Protein AF-0000000078584817 (afdb_homodimer)

pLDDT: mean 76.99, std 21.12, range [27.58, 98.69]

Solvent-accessible surface area (backbone atoms only — not comparable to full-atom values): 18714 Å² total; per-residue (Å²): 133,86,81,75,75,79,79,76,76,77,73,74,74,70,74,66,71,71,69,70,41,72,62,64,52,68,72,38,69,39,78,42,76,40,82,89,77,56,31,27,32,33,42,47,64,85,80,55,62,38,27,52,67,56,45,36,52,56,22,42,75,68,70,24,23,26,29,74,60,72,43,70,68,51,45,51,53,51,39,59,58,66,47,51,88,46,73,47,53,27,39,37,18,41,33,23,77,47,32,54,51,63,38,28,75,71,67,56,80,73,80,42,85,53,58,54,37,57,95,78,25,46,66,49,52,67,72,24,41,28,26,28,22,38,26,49,25,50,72,72,36,66,98,94,41,72,59,33,44,62,17,28,46,54,18,42,38,78,46,63,30,27,35,30,28,31,28,73,60,127,133,85,80,74,76,78,79,78,77,75,73,74,74,71,74,67,70,69,70,72,40,71,60,65,53,69,71,39,70,40,78,42,74,40,82,91,76,57,30,28,34,34,42,45,64,84,80,55,60,38,28,51,66,57,45,37,53,56,20,41,78,69,70,25,23,26,30,74,58,72,43,71,69,51,45,51,54,52,39,60,58,65,47,52,87,48,73,49,53,28,38,36,17,40,34,23,78,47,34,56,52,65,38,29,76,70,67,55,80,72,81,41,84,51,59,54,38,57,96,76,23,45,68,50,53,68,70,24,40,28,25,28,24,38,27,49,26,51,74,73,38,64,97,93,42,72,58,34,45,61,17,29,47,51,18,43,38,78,47,65,30,28,36,31,28,31,26,73,62,128

Structure (mmCIF, N/CA/C/O backbone):
data_AF-0000000078584817-model_v1
#
loop_
_entity.id
_entity.type
_entity.pdbx_description
1 polymer 'C-type lectin domain-containing protein'
#
loop_
_atom_site.group_PDB
_atom_site.id
_atom_site.type_symbol
_atom_site.label_atom_id
_atom_site.label_alt_id
_atom_site.label_comp_id
_atom_site.label_asym_id
_atom_site.label_entity_id
_atom_site.label_seq_id
_atom_site.pdbx_PDB_ins_code
_atom_site.Cartn_x
_atom_site.Cartn_y
_atom_site.Cartn_z
_atom_site.occupancy
_atom_site.B_iso_or_equiv
_atom_site.auth_seq_id
_atom_site.auth_comp_id
_atom_site.auth_asym_id
_atom_site.auth_atom_id
_atom_site.pdbx_PDB_model_num
ATOM 1 N N . MET A 1 1 ? -52.031 -0.092 -51.125 1 27.58 1 MET A N 1
ATOM 2 C CA . MET A 1 1 ? -51.531 -0.74 -49.938 1 27.58 1 MET A CA 1
ATOM 3 C C . MET A 1 1 ? -50.125 -1.322 -50.156 1 27.58 1 MET A C 1
ATOM 5 O O . MET A 1 1 ? -50 -2.303 -50.906 1 27.58 1 MET A O 1
ATOM 9 N N . LYS A 1 2 ? -49.062 -0.338 -50.219 1 40.44 2 LYS A N 1
ATOM 10 C CA . LYS A 1 2 ? -47.656 -0.666 -50.469 1 40.44 2 LYS A CA 1
ATOM 11 C C . LYS A 1 2 ? -47.125 -1.715 -49.5 1 40.44 2 LYS A C 1
ATOM 13 O O . LYS A 1 2 ? -47.312 -1.572 -48.281 1 40.44 2 LYS A O 1
ATOM 18 N N . THR A 1 3 ? -47 -3.021 -49.906 1 36.94 3 THR A N 1
ATOM 19 C CA . THR A 1 3 ? -46.469 -4.141 -49.125 1 36.94 3 THR A CA 1
ATOM 20 C C . THR A 1 3 ? -45 -3.906 -48.75 1 36.94 3 THR A C 1
ATOM 22 O O . THR A 1 3 ? -44.156 -3.828 -49.594 1 36.94 3 THR A O 1
ATOM 25 N N . THR A 1 4 ? -44.719 -3.191 -47.719 1 45.91 4 THR A N 1
ATOM 26 C CA . THR A 1 4 ? -43.344 -2.99 -47.188 1 45.91 4 THR A CA 1
ATOM 27 C C . THR A 1 4 ? -42.812 -4.285 -46.594 1 45.91 4 THR A C 1
ATOM 29 O O . THR A 1 4 ? -43.469 -4.941 -45.812 1 45.91 4 THR A O 1
ATOM 32 N N . TYR A 1 5 ? -42.031 -5.043 -47.406 1 41.41 5 TYR A N 1
ATOM 33 C CA . TYR A 1 5 ? -41.344 -6.215 -46.875 1 41.41 5 TYR A CA 1
ATOM 34 C C . TYR A 1 5 ? -40.438 -5.832 -45.719 1 41.41 5 TYR A C 1
ATOM 36 O O . TYR A 1 5 ? -39.656 -4.883 -45.812 1 41.41 5 TYR A O 1
ATOM 44 N N . PRO A 1 6 ? -40.719 -6.367 -44.531 1 47.81 6 PRO A N 1
ATOM 45 C CA . PRO A 1 6 ? -39.812 -6.09 -43.406 1 47.81 6 PRO A CA 1
ATOM 46 C C . PRO A 1 6 ? -38.438 -6.73 -43.562 1 47.81 6 PRO A C 1
ATOM 48 O O . PRO A 1 6 ? -38.344 -7.891 -43.969 1 47.81 6 PRO A O 1
ATOM 51 N N . PHE A 1 7 ? -37.438 -5.988 -44 1 49.91 7 PHE A N 1
ATOM 52 C CA . PHE A 1 7 ? -36.062 -6.445 -44 1 49.91 7 PHE A CA 1
ATOM 53 C C . PHE A 1 7 ? -35.656 -6.949 -42.625 1 49.91 7 PHE A C 1
ATOM 55 O O . PHE A 1 7 ? -35.688 -6.195 -41.625 1 49.91 7 PHE A O 1
ATOM 62 N N . LEU A 1 8 ? -35.781 -8.281 -42.406 1 38 8 LEU A N 1
ATOM 63 C CA . LEU A 1 8 ? -35.25 -8.898 -41.219 1 38 8 LEU A CA 1
ATOM 64 C C . LEU A 1 8 ? -33.75 -8.734 -41.156 1 38 8 LEU A C 1
ATOM 66 O O . LEU A 1 8 ? -33.031 -9.266 -42 1 38 8 LEU A O 1
ATOM 70 N N . VAL A 1 9 ? -33.156 -7.691 -40.562 1 40.34 9 VAL A N 1
ATOM 71 C CA . VAL A 1 9 ? -31.75 -7.574 -40.25 1 40.34 9 VAL A CA 1
ATOM 72 C C . VAL A 1 9 ? -31.328 -8.703 -39.312 1 40.34 9 VAL A C 1
ATOM 74 O O . VAL A 1 9 ? -31.828 -8.797 -38.188 1 40.34 9 VAL A O 1
ATOM 77 N N . ILE A 1 10 ? -30.984 -9.82 -39.906 1 39.72 10 ILE A N 1
ATOM 78 C CA . ILE A 1 10 ? -30.344 -10.82 -39.062 1 39.72 10 ILE A CA 1
ATOM 79 C C . ILE A 1 10 ? -29.047 -10.258 -38.5 1 39.72 10 ILE A C 1
ATOM 81 O O . ILE A 1 10 ? -28.094 -9.992 -39.25 1 39.72 10 ILE A O 1
ATOM 85 N N . LEU A 1 11 ? -29.109 -9.578 -37.438 1 38.09 11 LEU A N 1
ATOM 86 C CA . LEU A 1 11 ? -27.891 -9.312 -36.656 1 38.09 11 LEU A CA 1
ATOM 87 C C . LEU A 1 11 ? -27.219 -10.609 -36.219 1 38.09 11 LEU A C 1
ATOM 89 O O . LEU A 1 11 ? -27.781 -11.367 -35.438 1 38.09 11 LEU A O 1
ATOM 93 N N . SER A 1 12 ? -26.453 -11.203 -37.125 1 37.56 12 SER A N 1
ATOM 94 C CA . SER A 1 12 ? -25.562 -12.234 -36.594 1 37.56 12 SER A CA 1
ATOM 95 C C . SER A 1 12 ? -24.766 -11.727 -35.406 1 37.56 12 SER A C 1
ATOM 97 O O . SER A 1 12 ? -24.047 -10.727 -35.5 1 37.56 12 SER A O 1
ATOM 99 N N . PHE A 1 13 ? -25.266 -11.977 -34.281 1 37.72 13 PHE A N 1
ATOM 100 C CA . PHE A 1 13 ? -24.359 -11.922 -33.125 1 37.72 13 PHE A CA 1
ATOM 101 C C . PHE A 1 13 ? -23.156 -12.828 -33.312 1 37.72 13 PHE A C 1
ATOM 103 O O . PHE A 1 13 ? -23.281 -14.055 -33.281 1 37.72 13 PHE A O 1
ATOM 110 N N . SER A 1 14 ? -22.219 -12.477 -34.188 1 36.97 14 SER A N 1
ATOM 111 C CA . SER A 1 14 ? -20.938 -13.156 -33.969 1 36.97 14 SER A CA 1
ATOM 112 C C . SER A 1 14 ? -20.625 -13.25 -32.469 1 36.97 14 SER A C 1
ATOM 114 O O . SER A 1 14 ? -20.625 -12.242 -31.781 1 36.97 14 SER A O 1
ATOM 116 N N . ASN A 1 15 ? -20.922 -14.352 -31.875 1 38.09 15 ASN A N 1
ATOM 117 C CA . ASN A 1 15 ? -20.234 -14.672 -30.641 1 38.09 15 ASN A CA 1
ATOM 118 C C . ASN A 1 15 ? -18.75 -14.336 -30.703 1 38.09 15 ASN A C 1
ATOM 120 O O . ASN A 1 15 ? -17.984 -15.055 -31.344 1 38.09 15 ASN A O 1
ATOM 124 N N . ALA A 1 16 ? -18.406 -13.148 -30.891 1 36.75 16 ALA A N 1
ATOM 125 C CA . ALA A 1 16 ? -17.016 -12.859 -30.547 1 36.75 16 ALA A CA 1
ATOM 126 C C . ALA A 1 16 ? -16.562 -13.695 -29.359 1 36.75 16 ALA A C 1
ATOM 128 O O . ALA A 1 16 ? -17.156 -13.633 -28.281 1 36.75 16 ALA A O 1
ATOM 129 N N . VAL A 1 17 ? -16.125 -14.906 -29.609 1 37.66 17 VAL A N 1
ATOM 130 C CA . VAL A 1 17 ? -15.281 -15.539 -28.594 1 37.66 17 VAL A CA 1
ATOM 131 C C . VAL A 1 17 ? -14.547 -14.469 -27.781 1 37.66 17 VAL A C 1
ATOM 133 O O . VAL A 1 17 ? -13.852 -13.625 -28.359 1 37.66 17 VAL A O 1
ATOM 136 N N . ASP A 1 18 ? -15.086 -13.938 -26.812 1 39.56 18 ASP A N 1
ATOM 137 C CA . ASP A 1 18 ? -14.391 -13.086 -25.844 1 39.56 18 ASP A CA 1
ATOM 138 C C . ASP A 1 18 ? -12.938 -13.516 -25.688 1 39.56 18 ASP A C 1
ATOM 140 O O . ASP A 1 18 ? -12.648 -14.492 -24.984 1 39.56 18 ASP A O 1
ATOM 144 N N . ASN A 1 19 ? -12.133 -13.68 -26.688 1 44.38 19 ASN A N 1
ATOM 145 C CA . ASN A 1 19 ? -10.695 -13.883 -26.812 1 44.38 19 ASN A CA 1
ATOM 146 C C . ASN A 1 19 ? -9.938 -13.336 -25.609 1 44.38 19 ASN A C 1
ATOM 148 O O . ASN A 1 19 ? -8.711 -13.344 -25.594 1 44.38 19 ASN A O 1
ATOM 152 N N . ASN A 1 20 ? -10.43 -12.578 -24.844 1 50.19 20 ASN A N 1
ATOM 153 C CA . ASN A 1 20 ? -9.945 -11.82 -23.703 1 50.19 20 ASN A CA 1
ATOM 154 C C . ASN A 1 20 ? -9.859 -12.695 -22.453 1 50.19 20 ASN A C 1
ATOM 156 O O . ASN A 1 20 ? -9.797 -12.18 -21.328 1 50.19 20 ASN A O 1
ATOM 160 N N . ASN A 1 21 ? -10.188 -14 -22.578 1 58.03 21 ASN A N 1
ATOM 161 C CA . ASN A 1 21 ? -10.227 -14.891 -21.422 1 58.03 21 ASN A CA 1
ATOM 162 C C . ASN A 1 21 ? -8.867 -15.547 -21.156 1 58.03 21 ASN A C 1
ATOM 164 O O . ASN A 1 21 ? -8.039 -15.633 -22.078 1 58.03 21 ASN A O 1
ATOM 168 N N . CYS A 1 22 ? -8.367 -15.516 -19.922 1 63.53 22 CYS A N 1
ATOM 169 C CA . CYS A 1 22 ? -7.098 -16.141 -19.547 1 63.53 22 CYS A CA 1
ATOM 170 C C . CYS A 1 22 ? -6.918 -17.469 -20.25 1 63.53 22 CYS A C 1
ATOM 172 O O . CYS A 1 22 ? -5.82 -18.031 -20.266 1 63.53 22 CYS A O 1
ATOM 174 N N . TYR A 1 23 ? -8.016 -17.938 -21.094 1 59.97 23 TYR A N 1
ATOM 175 C CA . TYR A 1 23 ? -7.992 -19.266 -21.703 1 59.97 23 TYR A CA 1
ATOM 176 C C . TYR A 1 23 ? -7.426 -19.219 -23.109 1 59.97 23 TYR A C 1
ATOM 178 O O . TYR A 1 23 ? -7.117 -20.25 -23.703 1 59.97 23 TYR A O 1
ATOM 186 N N . GLY A 1 24 ? -7.406 -18.078 -23.641 1 57.59 24 GLY A N 1
ATOM 187 C CA . GLY A 1 24 ? -7.082 -18.172 -25.047 1 57.59 24 GLY A CA 1
ATOM 188 C C . GLY A 1 24 ? -5.754 -18.859 -25.312 1 57.59 24 GLY A C 1
ATOM 189 O O . GLY A 1 24 ? -5.598 -19.562 -26.312 1 57.59 24 GLY A O 1
ATOM 190 N N . ASP A 1 25 ? -4.844 -18.578 -24.438 1 55.34 25 ASP A N 1
ATOM 191 C CA . ASP A 1 25 ? -3.594 -19.266 -24.734 1 55.34 25 ASP A CA 1
ATOM 192 C C . ASP A 1 25 ? -3.504 -20.594 -23.984 1 55.34 25 ASP A C 1
ATOM 194 O O . ASP A 1 25 ? -3.408 -20.594 -22.75 1 55.34 25 ASP A O 1
ATOM 198 N N . THR A 1 26 ? -3.912 -21.734 -24.688 1 55.84 26 THR A N 1
ATOM 199 C CA . THR A 1 26 ? -3.842 -23.125 -24.219 1 55.84 26 THR A CA 1
ATOM 200 C C . THR A 1 26 ? -2.566 -23.359 -23.422 1 55.84 26 THR A C 1
ATOM 202 O O . THR A 1 26 ? -2.539 -24.203 -22.516 1 55.84 26 THR A O 1
ATOM 205 N N . LYS A 1 27 ? -1.517 -22.703 -23.734 1 55.34 27 LYS A N 1
ATOM 206 C CA . LYS A 1 27 ? -0.227 -22.922 -23.094 1 55.34 27 LYS A CA 1
ATOM 207 C C . LYS A 1 27 ? -0.275 -22.531 -21.609 1 55.34 27 LYS A C 1
ATOM 209 O O . LYS A 1 27 ? 0.402 -23.141 -20.781 1 55.34 27 LYS A O 1
ATOM 214 N N . LYS A 1 28 ? -1.199 -21.672 -21.297 1 60.34 28 LYS A N 1
ATOM 215 C CA . LYS A 1 28 ? -1.188 -21.156 -19.938 1 60.34 28 LYS A CA 1
ATOM 216 C C . LYS A 1 28 ? -1.881 -22.125 -18.969 1 60.34 28 LYS A C 1
ATOM 218 O O . LYS A 1 28 ? -1.893 -21.891 -17.766 1 60.34 28 LYS A O 1
ATOM 223 N N . ARG A 1 29 ? -2.146 -23.359 -19.531 1 71.75 29 ARG A N 1
ATOM 224 C CA . ARG A 1 29 ? -2.881 -24.312 -18.703 1 71.75 29 ARG A CA 1
ATOM 225 C C . ARG A 1 29 ? -2.002 -25.5 -18.328 1 71.75 29 ARG A C 1
ATOM 227 O O . ARG A 1 29 ? -2.461 -26.438 -17.672 1 71.75 29 ARG A O 1
ATOM 234 N N . LYS A 1 30 ? -0.792 -25.406 -18.719 1 87 30 LYS A N 1
ATOM 235 C CA . LYS A 1 30 ? 0.1 -26.5 -18.359 1 87 30 LYS A CA 1
ATOM 236 C C . LYS A 1 30 ? 1.201 -26.031 -17.406 1 87 30 LYS A C 1
ATOM 238 O O . LYS A 1 30 ? 1.358 -24.828 -17.188 1 87 30 LYS A O 1
ATOM 243 N N . TRP A 1 31 ? 1.805 -27.016 -16.734 1 94.44 31 TRP A N 1
ATOM 244 C CA . TRP A 1 31 ? 3.002 -26.703 -15.969 1 94.44 31 TRP A CA 1
ATOM 245 C C . TRP A 1 31 ? 4.148 -26.297 -16.891 1 94.44 31 TRP A C 1
ATOM 247 O O . TRP A 1 31 ? 4.445 -26.984 -17.859 1 94.44 31 TRP A O 1
ATOM 257 N N . MET A 1 32 ? 4.715 -25.109 -16.672 1 94.31 32 MET A N 1
ATOM 258 C CA . MET A 1 32 ? 5.82 -24.578 -17.453 1 94.31 32 MET A CA 1
ATOM 259 C C . MET A 1 32 ? 7.098 -24.5 -16.625 1 94.31 32 MET A C 1
ATOM 261 O O . MET A 1 32 ? 7.07 -24.031 -15.484 1 94.31 32 MET A O 1
ATOM 265 N N . THR A 1 33 ? 8.188 -24.969 -17.219 1 95.5 33 THR A N 1
ATOM 266 C CA . THR A 1 33 ? 9.469 -24.922 -16.531 1 95.5 33 THR A CA 1
ATOM 267 C C . THR A 1 33 ? 10.164 -23.578 -16.781 1 95.5 33 THR A C 1
ATOM 269 O O . THR A 1 33 ? 10.164 -23.078 -17.906 1 95.5 33 THR A O 1
ATOM 272 N N . PHE A 1 34 ? 10.664 -23.047 -15.75 1 96.94 34 PHE A N 1
ATOM 273 C CA . PHE A 1 34 ? 11.562 -21.906 -15.867 1 96.94 34 PHE A CA 1
ATOM 274 C C . PHE A 1 34 ? 13 -22.312 -15.586 1 96.94 34 PHE A C 1
ATOM 276 O O . PHE A 1 34 ? 13.352 -22.641 -14.453 1 96.94 34 PHE A O 1
ATOM 283 N N . SER A 1 35 ? 13.836 -22.172 -16.562 1 95.44 35 SER A N 1
ATOM 284 C CA . SER A 1 35 ? 15.211 -22.641 -16.469 1 95.44 35 SER A CA 1
ATOM 285 C C . SER A 1 35 ? 16.016 -21.859 -15.438 1 95.44 35 SER A C 1
ATOM 287 O O . SER A 1 35 ? 16.953 -22.391 -14.844 1 95.44 35 SER A O 1
ATOM 289 N N . GLY A 1 36 ? 15.594 -20.719 -15.18 1 96 36 GLY A N 1
ATOM 290 C CA . GLY A 1 36 ? 16.328 -19.875 -14.25 1 96 36 GLY A CA 1
ATOM 291 C C . GLY A 1 36 ? 16.297 -20.391 -12.82 1 96 36 GLY A C 1
ATOM 292 O O . GLY A 1 36 ? 17.219 -20.156 -12.047 1 96 36 GLY A O 1
ATOM 293 N N . THR A 1 37 ? 15.227 -21.109 -12.492 1 96.69 37 THR A N 1
ATOM 294 C CA . THR A 1 37 ? 15.102 -21.609 -11.117 1 96.69 37 THR A CA 1
ATOM 295 C C . THR A 1 37 ? 15.086 -23.125 -11.094 1 96.69 37 THR A C 1
ATOM 297 O O . THR A 1 37 ? 15.305 -23.734 -10.039 1 96.69 37 THR A O 1
ATOM 300 N N . GLY A 1 38 ? 14.734 -23.766 -12.219 1 96.62 38 GLY A N 1
ATOM 301 C CA . GLY A 1 38 ? 14.562 -25.219 -12.281 1 96.62 38 GLY A CA 1
ATOM 302 C C . GLY A 1 38 ? 13.227 -25.688 -11.75 1 96.62 38 GLY A C 1
ATOM 303 O O . GLY A 1 38 ? 13 -26.891 -11.602 1 96.62 38 GLY A O 1
ATOM 304 N N . PHE A 1 39 ? 12.336 -24.766 -11.469 1 97.94 39 PHE A N 1
ATOM 305 C CA . PHE A 1 39 ? 11.023 -25.125 -10.961 1 97.94 39 PHE A CA 1
ATOM 306 C C . PHE A 1 39 ? 9.984 -25.094 -12.078 1 97.94 39 PHE A C 1
ATOM 308 O O . PHE A 1 39 ? 10.266 -24.625 -13.18 1 97.94 39 PHE A O 1
ATOM 315 N N . GLU A 1 40 ? 8.844 -25.703 -11.781 1 97.81 40 GLU A N 1
ATOM 316 C CA . GLU A 1 40 ? 7.68 -25.672 -12.664 1 97.81 40 GLU A CA 1
ATOM 317 C C . GLU A 1 40 ? 6.598 -24.75 -12.109 1 97.81 40 GLU A C 1
ATOM 319 O O . GLU A 1 40 ? 6.375 -24.703 -10.898 1 97.81 40 GLU A O 1
ATOM 324 N N . TYR A 1 41 ? 5.918 -24.062 -13.07 1 97.31 41 TYR A N 1
ATOM 325 C CA . TYR A 1 41 ? 4.902 -23.062 -12.734 1 97.31 41 TYR A CA 1
ATOM 326 C C . TYR A 1 41 ? 3.615 -23.328 -13.508 1 97.31 41 TYR A C 1
ATOM 328 O O . TYR A 1 41 ? 3.65 -23.766 -14.656 1 97.31 41 TYR A O 1
ATOM 336 N N . LYS A 1 42 ? 2.486 -23.031 -12.914 1 95.69 42 LYS A N 1
ATOM 337 C CA . LYS A 1 42 ? 1.212 -23.141 -13.617 1 95.69 42 LYS A CA 1
ATOM 338 C C . LYS A 1 42 ? 0.23 -22.062 -13.156 1 95.69 42 LYS A C 1
ATOM 340 O O . LYS A 1 42 ? 0.041 -21.859 -11.961 1 95.69 42 LYS A O 1
ATOM 345 N N . PHE A 1 43 ? -0.302 -21.453 -14.133 1 94.94 43 PHE A N 1
ATOM 346 C CA . PHE A 1 43 ? -1.33 -20.438 -13.914 1 94.94 43 PHE A CA 1
ATOM 347 C C . PHE A 1 43 ? -2.721 -21.062 -13.961 1 94.94 43 PHE A C 1
ATOM 349 O O . PHE A 1 43 ? -3.061 -21.766 -14.914 1 94.94 43 PHE A O 1
ATOM 356 N N . TYR A 1 44 ? -3.537 -20.828 -12.922 1 93 44 TYR A N 1
ATOM 357 C CA . TYR A 1 44 ? -4.906 -21.328 -12.852 1 93 44 TYR A CA 1
ATOM 358 C C . TYR A 1 44 ? -5.906 -20.188 -13.008 1 93 44 TYR A C 1
ATOM 360 O O . TYR A 1 44 ? -6.105 -19.406 -12.078 1 93 44 TYR A O 1
ATOM 368 N N . CYS A 1 45 ? -6.566 -20.188 -14.117 1 89.12 45 CYS A N 1
ATOM 369 C CA . CYS A 1 45 ? -7.555 -19.141 -14.398 1 89.12 45 CYS A CA 1
ATOM 370 C C . CYS A 1 45 ? -8.867 -19.75 -14.867 1 89.12 45 CYS A C 1
ATOM 372 O O . CYS A 1 45 ? -9.812 -19.031 -15.188 1 89.12 45 CYS A O 1
ATOM 374 N N . ASP A 1 46 ? -8.945 -21.062 -14.891 1 78.56 46 ASP A N 1
ATOM 375 C CA . ASP A 1 46 ? -10.109 -21.75 -15.43 1 78.56 46 ASP A CA 1
ATOM 376 C C . ASP A 1 46 ? -11.039 -22.219 -14.312 1 78.56 46 ASP A C 1
ATOM 378 O O . ASP A 1 46 ? -12.148 -22.688 -14.578 1 78.56 46 ASP A O 1
ATOM 382 N N . GLN A 1 47 ? -10.633 -22.062 -13.164 1 76.12 47 GLN A N 1
ATOM 383 C CA . GLN A 1 47 ? -11.406 -22.609 -12.055 1 76.12 47 GLN A CA 1
ATOM 384 C C . GLN A 1 47 ? -12.062 -21.5 -11.234 1 76.12 47 GLN A C 1
ATOM 386 O O . GLN A 1 47 ? -12.484 -21.719 -10.102 1 76.12 47 GLN A O 1
ATOM 391 N N . GLY A 1 48 ? -12.102 -20.297 -11.859 1 86.25 48 GLY A N 1
ATOM 392 C CA . GLY A 1 48 ? -12.688 -19.188 -11.109 1 86.25 48 GLY A CA 1
ATOM 393 C C . GLY A 1 48 ? -11.727 -18.547 -10.141 1 86.25 48 GLY A C 1
ATOM 394 O O . GLY A 1 48 ? -10.664 -19.094 -9.844 1 86.25 48 GLY A O 1
ATOM 395 N N . LYS A 1 49 ? -12.102 -17.406 -9.68 1 93.88 49 LYS A N 1
ATOM 396 C CA . LYS A 1 49 ? -11.32 -16.703 -8.672 1 93.88 49 LYS A CA 1
ATOM 397 C C . LYS A 1 49 ? -11.656 -17.203 -7.27 1 93.88 49 LYS A C 1
ATOM 399 O O . LYS A 1 49 ? -12.828 -17.469 -6.961 1 93.88 49 LYS A O 1
ATOM 404 N N . ILE A 1 50 ? -10.609 -17.391 -6.457 1 96.38 50 ILE A N 1
ATOM 405 C CA . ILE A 1 50 ? -10.797 -17.969 -5.133 1 96.38 50 ILE A CA 1
ATOM 406 C C . ILE A 1 50 ? -9.977 -17.188 -4.105 1 96.38 50 ILE A C 1
ATOM 408 O O . ILE A 1 50 ? -9.195 -16.312 -4.469 1 96.38 50 ILE A O 1
ATOM 412 N N . SER A 1 51 ? -10.18 -17.531 -2.773 1 95 51 SER A N 1
ATOM 413 C CA . SER A 1 51 ? -9.43 -16.875 -1.708 1 95 51 SER A CA 1
ATOM 414 C C . SER A 1 51 ? -7.977 -17.328 -1.685 1 95 51 SER A C 1
ATOM 416 O O . SER A 1 51 ? -7.625 -18.328 -2.336 1 95 51 SER A O 1
ATOM 418 N N . PHE A 1 52 ? -7.203 -16.641 -0.956 1 95.94 52 PHE A N 1
ATOM 419 C CA . PHE A 1 52 ? -5.789 -16.969 -0.821 1 95.94 52 PHE A CA 1
ATOM 420 C C . PHE A 1 52 ? -5.609 -18.375 -0.247 1 95.94 52 PHE A C 1
ATOM 422 O O . PHE A 1 52 ? -4.836 -19.172 -0.776 1 95.94 52 PHE A O 1
ATOM 429 N N . GLU A 1 53 ? -6.363 -18.672 0.831 1 97.31 53 GLU A N 1
ATOM 430 C CA . GLU A 1 53 ? -6.258 -19.969 1.505 1 97.31 53 GLU A CA 1
ATOM 431 C C . GLU A 1 53 ? -6.668 -21.109 0.58 1 97.31 53 GLU A C 1
ATOM 433 O O . GLU A 1 53 ? -6.004 -22.141 0.53 1 97.31 53 GLU A O 1
ATOM 438 N N . GLU A 1 54 ? -7.738 -20.906 -0.121 1 97.88 54 GLU A N 1
ATOM 439 C CA . GLU A 1 54 ? -8.18 -21.922 -1.079 1 97.88 54 GLU A CA 1
ATOM 440 C C . GLU A 1 54 ? -7.152 -22.125 -2.184 1 97.88 54 GLU A C 1
ATOM 442 O O . GLU A 1 54 ? -6.895 -23.25 -2.6 1 97.88 54 GLU A O 1
ATOM 447 N N . ALA A 1 55 ? -6.59 -21.062 -2.672 1 98 55 ALA A N 1
ATOM 448 C CA . ALA A 1 55 ? -5.566 -21.141 -3.713 1 98 55 ALA A CA 1
ATOM 449 C C . ALA A 1 55 ? -4.355 -21.938 -3.234 1 98 55 ALA A C 1
ATOM 451 O O . ALA A 1 55 ? -3.848 -22.797 -3.955 1 98 55 ALA A O 1
ATOM 452 N N . GLU A 1 56 ? -3.908 -21.641 -1.999 1 98.56 56 GLU A N 1
ATOM 453 C CA . GLU A 1 56 ? -2.785 -22.391 -1.439 1 98.56 56 GLU A CA 1
ATOM 454 C C . GLU A 1 56 ? -3.109 -23.875 -1.327 1 98.56 56 GLU A C 1
ATOM 456 O O . GLU A 1 56 ? -2.287 -24.719 -1.681 1 98.56 56 GLU A O 1
ATOM 461 N N . ARG A 1 57 ? -4.266 -24.141 -0.897 1 98.19 57 ARG A N 1
ATOM 462 C CA . ARG A 1 57 ? -4.695 -25.531 -0.777 1 98.19 57 ARG A CA 1
ATOM 463 C C . ARG A 1 57 ? -4.715 -26.219 -2.139 1 98.19 57 ARG A C 1
ATOM 465 O O . ARG A 1 57 ? -4.312 -27.375 -2.262 1 98.19 57 ARG A O 1
ATOM 472 N N . ARG A 1 58 ? -5.168 -25.562 -3.119 1 96.88 58 ARG A N 1
ATOM 473 C CA . ARG A 1 58 ? -5.191 -26.125 -4.465 1 96.88 58 ARG A CA 1
ATOM 474 C C . ARG A 1 58 ? -3.781 -26.422 -4.965 1 96.88 58 ARG A C 1
ATOM 476 O O . ARG A 1 58 ? -3.537 -27.469 -5.566 1 96.88 58 ARG A O 1
ATOM 483 N N . CYS A 1 59 ? -2.883 -25.5 -4.734 1 97.88 59 CYS A N 1
ATOM 484 C CA . CYS A 1 59 ? -1.502 -25.75 -5.133 1 97.88 59 CYS A CA 1
ATOM 485 C C . CYS A 1 59 ? -0.93 -26.953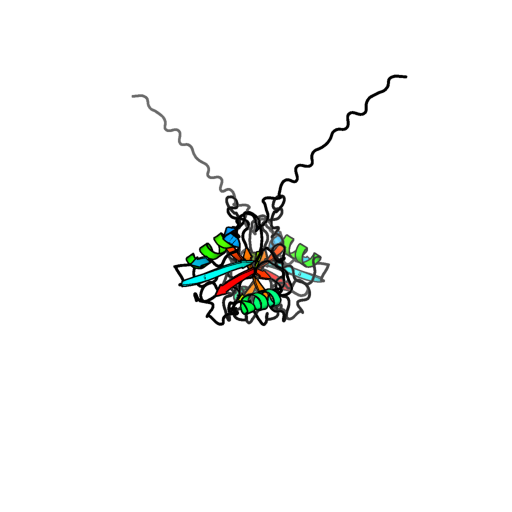 -4.395 1 97.88 59 CYS A C 1
ATOM 487 O O . CYS A 1 59 ? -0.245 -27.781 -4.992 1 97.88 59 CYS A O 1
ATOM 489 N N . GLN A 1 60 ? -1.266 -27.094 -3.189 1 98 60 GLN A N 1
ATOM 490 C CA . GLN A 1 60 ? -0.721 -28.156 -2.365 1 98 60 GLN A CA 1
ATOM 491 C C . GLN A 1 60 ? -1.187 -29.531 -2.859 1 98 60 GLN A C 1
ATOM 493 O O . GLN A 1 60 ? -0.476 -30.516 -2.709 1 98 60 GLN A O 1
ATOM 498 N N . ARG A 1 61 ? -2.34 -29.578 -3.48 1 96.25 61 ARG A N 1
ATOM 499 C CA . ARG A 1 61 ? -2.848 -30.812 -4.059 1 96.25 61 ARG A CA 1
ATOM 500 C C . ARG A 1 61 ? -1.92 -31.328 -5.152 1 96.25 61 ARG A C 1
ATOM 502 O O . ARG A 1 61 ? -1.947 -32.5 -5.492 1 96.25 61 ARG A O 1
ATOM 509 N N . TYR A 1 62 ? -1.105 -30.484 -5.688 1 94.94 62 TYR A N 1
ATOM 510 C CA . TYR A 1 62 ? -0.169 -30.844 -6.742 1 94.94 62 TYR A CA 1
ATOM 511 C C . TYR A 1 62 ? 1.267 -30.812 -6.234 1 94.94 62 TYR A C 1
ATOM 513 O O . TYR A 1 62 ? 2.199 -30.562 -7.004 1 94.94 62 TYR A O 1
ATOM 521 N N . LYS A 1 63 ? 1.383 -30.953 -4.875 1 96.75 63 LYS A N 1
ATOM 522 C CA . LYS A 1 63 ? 2.691 -30.922 -4.227 1 96.75 63 LYS A CA 1
ATOM 523 C C . LYS A 1 63 ? 3.42 -29.609 -4.543 1 96.75 63 LYS A C 1
ATOM 525 O O . LYS A 1 63 ? 4.629 -29.625 -4.785 1 96.75 63 LYS A O 1
ATOM 530 N N . ALA A 1 64 ? 2.666 -28.609 -4.699 1 98.19 64 ALA A N 1
ATOM 531 C CA . ALA A 1 64 ? 3.152 -27.266 -5.004 1 98.19 64 ALA A CA 1
ATOM 532 C C . ALA A 1 64 ? 2.709 -26.266 -3.938 1 98.19 64 ALA A C 1
ATOM 534 O O . ALA A 1 64 ? 2.141 -26.656 -2.912 1 98.19 64 ALA A O 1
ATOM 535 N N . HIS A 1 65 ? 3.117 -25 -4.031 1 98.62 65 HIS A N 1
ATOM 536 C CA . HIS A 1 65 ? 2.656 -23.828 -3.291 1 98.62 65 HIS A CA 1
ATOM 537 C C . HIS A 1 65 ? 2.336 -22.672 -4.23 1 98.62 65 HIS A C 1
ATOM 539 O O . HIS A 1 65 ? 2.738 -22.688 -5.395 1 98.62 65 HIS A O 1
ATOM 545 N N . LEU A 1 66 ? 1.54 -21.719 -3.701 1 98.69 66 LEU A N 1
ATOM 546 C CA . LEU A 1 66 ? 1.527 -20.438 -4.41 1 98.69 66 LEU A CA 1
ATOM 547 C C . LEU A 1 66 ? 2.947 -19.953 -4.684 1 98.69 66 LEU A C 1
ATOM 549 O O . LEU A 1 66 ? 3.836 -20.125 -3.846 1 98.69 66 LEU A O 1
ATOM 553 N N . VAL A 1 67 ? 3.119 -19.344 -5.801 1 98.56 67 VAL A N 1
ATOM 554 C CA . VAL A 1 67 ? 4.449 -19.078 -6.332 1 98.56 67 VAL A CA 1
ATOM 555 C C . VAL A 1 67 ? 5.191 -18.125 -5.398 1 98.56 67 VAL A C 1
ATOM 557 O O . VAL A 1 67 ? 4.633 -17.125 -4.949 1 98.56 67 VAL A O 1
ATOM 560 N N . SER A 1 68 ? 6.352 -18.531 -5.035 1 98.19 68 SER A N 1
ATOM 561 C CA . SER A 1 68 ? 7.332 -17.609 -4.457 1 98.19 68 SER A CA 1
ATOM 562 C C . SER A 1 68 ? 8.258 -17.047 -5.527 1 98.19 68 SER A C 1
ATOM 564 O O . SER A 1 68 ? 8.578 -17.719 -6.504 1 98.19 68 SER A O 1
ATOM 566 N N . ILE A 1 69 ? 8.68 -15.781 -5.395 1 96.69 69 ILE A N 1
ATOM 567 C CA . ILE A 1 69 ? 9.484 -15.078 -6.391 1 96.69 69 ILE A CA 1
ATOM 568 C C . ILE A 1 69 ? 10.727 -14.492 -5.73 1 96.69 69 ILE A C 1
ATOM 570 O O . ILE A 1 69 ? 10.625 -13.766 -4.734 1 96.69 69 ILE A O 1
ATOM 574 N N . HIS A 1 70 ? 11.852 -14.82 -6.344 1 95.31 70 HIS A N 1
ATOM 575 C CA . HIS A 1 70 ? 13.086 -14.484 -5.645 1 95.31 70 HIS A CA 1
ATOM 576 C C . HIS A 1 70 ? 14.008 -13.656 -6.531 1 95.31 70 HIS A C 1
ATOM 578 O O . HIS A 1 70 ? 15.156 -13.383 -6.156 1 95.31 70 HIS A O 1
ATOM 584 N N . SER A 1 71 ? 13.57 -13.25 -7.773 1 94.69 71 SER A N 1
ATOM 585 C CA . SER A 1 71 ? 14.383 -12.414 -8.656 1 94.69 71 SER A CA 1
ATOM 586 C C . SER A 1 71 ? 13.516 -11.695 -9.68 1 94.69 71 SER A C 1
ATOM 588 O O . SER A 1 71 ? 12.352 -1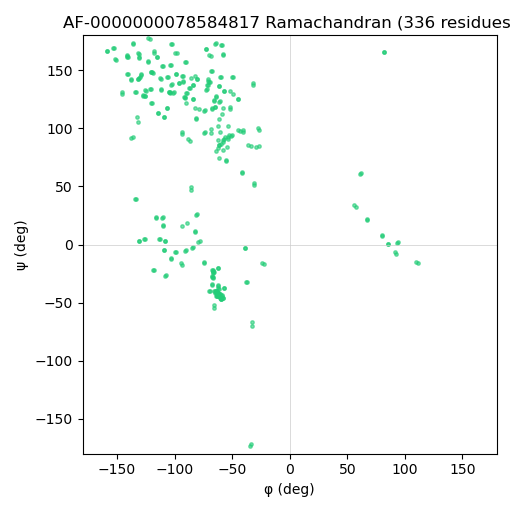2.055 -9.875 1 94.69 71 SER A O 1
ATOM 590 N N . GLU A 1 72 ? 14.172 -10.703 -10.312 1 94.31 72 GLU A N 1
ATOM 591 C CA . GLU A 1 72 ? 13.492 -9.961 -11.375 1 94.31 72 GLU A CA 1
ATOM 592 C C . GLU A 1 72 ? 13.156 -10.875 -12.547 1 94.31 72 GLU A C 1
ATOM 594 O O . GLU A 1 72 ? 12.07 -10.766 -13.125 1 94.31 72 GLU A O 1
ATOM 599 N N . GLU A 1 73 ? 14.047 -11.734 -12.859 1 97.31 73 GLU A N 1
ATOM 600 C CA . GLU A 1 73 ? 13.82 -12.664 -13.961 1 97.31 73 GLU A CA 1
ATOM 601 C C . GLU A 1 73 ? 12.641 -13.586 -13.664 1 97.31 73 GLU A C 1
ATOM 603 O O . GLU A 1 73 ? 11.812 -13.852 -14.539 1 97.31 73 GLU A O 1
ATOM 608 N N . GLU A 1 74 ? 12.641 -14.055 -12.469 1 98 74 GLU A N 1
ATOM 609 C CA . GLU A 1 74 ? 11.523 -14.914 -12.07 1 98 74 GLU A CA 1
ATOM 610 C C . GLU A 1 74 ? 10.211 -14.148 -12.078 1 98 74 GLU A C 1
ATOM 612 O O . GLU A 1 74 ? 9.18 -14.68 -12.516 1 98 74 GLU A O 1
ATOM 617 N N . ASN A 1 75 ? 10.227 -12.906 -11.617 1 96.38 75 ASN A N 1
ATOM 618 C CA . ASN A 1 75 ? 9.039 -12.062 -11.648 1 96.38 75 ASN A CA 1
ATOM 619 C C . ASN A 1 75 ? 8.523 -11.875 -13.07 1 96.38 75 ASN A C 1
ATOM 621 O O . ASN A 1 75 ? 7.316 -11.953 -13.312 1 96.38 75 ASN A O 1
ATOM 625 N N . ARG A 1 76 ? 9.406 -11.648 -13.953 1 95.88 76 ARG A N 1
ATOM 626 C CA . ARG A 1 76 ? 9.047 -11.461 -15.359 1 95.88 76 ARG A CA 1
ATOM 627 C C . ARG A 1 76 ? 8.477 -12.75 -15.953 1 95.88 76 ARG A C 1
ATOM 629 O O . ARG A 1 76 ? 7.52 -12.711 -16.734 1 95.88 76 ARG A O 1
ATOM 636 N N . PHE A 1 77 ? 9.047 -13.844 -15.609 1 96.06 77 PHE A N 1
ATOM 637 C CA . PHE A 1 77 ? 8.539 -15.133 -16.094 1 96.06 77 PHE A CA 1
ATOM 638 C C . PHE A 1 77 ? 7.102 -15.344 -15.648 1 96.06 77 PHE A C 1
ATOM 640 O O . PHE A 1 77 ? 6.242 -15.695 -16.453 1 96.06 77 PHE A O 1
ATOM 647 N N . VAL A 1 78 ? 6.848 -15.086 -14.344 1 96.88 78 VAL A N 1
ATOM 648 C CA . VAL A 1 78 ? 5.512 -15.266 -13.789 1 96.88 78 VAL A CA 1
ATOM 649 C C . VAL A 1 78 ? 4.543 -14.289 -14.445 1 96.88 78 VAL A C 1
ATOM 651 O O . VAL A 1 78 ? 3.422 -14.656 -14.805 1 96.88 78 VAL A O 1
ATOM 654 N N . LEU A 1 79 ? 4.984 -13.102 -14.625 1 94.62 79 LEU A N 1
ATOM 655 C CA . LEU A 1 79 ? 4.16 -12.086 -15.273 1 94.62 79 LEU A CA 1
ATOM 656 C C . LEU A 1 79 ? 3.738 -12.539 -16.672 1 94.62 79 LEU A C 1
ATOM 658 O O . LEU A 1 79 ? 2.574 -12.391 -17.047 1 94.62 79 LEU A O 1
ATOM 662 N N . ASN A 1 80 ? 4.648 -13.023 -17.375 1 92.44 80 ASN A N 1
ATOM 663 C CA . ASN A 1 80 ? 4.352 -13.492 -18.719 1 92.44 80 ASN A CA 1
ATOM 664 C C . ASN A 1 80 ? 3.35 -14.641 -18.703 1 92.44 80 ASN A C 1
ATOM 666 O O . ASN A 1 80 ? 2.533 -14.773 -19.625 1 92.44 80 ASN A O 1
ATOM 670 N N . LEU A 1 81 ? 3.439 -15.445 -17.734 1 92 81 LEU A N 1
ATOM 671 C CA . LEU A 1 81 ? 2.539 -16.578 -17.594 1 92 81 LEU A CA 1
ATOM 672 C C . LEU A 1 81 ? 1.112 -16.125 -17.312 1 92 81 LEU A C 1
ATOM 674 O O . LEU A 1 81 ? 0.155 -16.703 -17.828 1 92 81 LEU A O 1
ATOM 678 N N . ILE A 1 82 ? 0.972 -15 -16.562 1 92.19 82 ILE A N 1
ATOM 679 C CA . ILE A 1 82 ? -0.357 -14.664 -16.062 1 92.19 82 ILE A CA 1
ATOM 680 C C . ILE A 1 82 ? -0.954 -13.531 -16.891 1 92.19 82 ILE A C 1
ATOM 682 O O . ILE A 1 82 ? -2.145 -13.234 -16.781 1 92.19 82 ILE A O 1
ATOM 686 N N . ASP A 1 83 ? -0.135 -12.922 -17.703 1 89.62 83 ASP A N 1
ATOM 687 C CA . ASP A 1 83 ? -0.607 -11.797 -18.5 1 89.62 83 ASP A CA 1
ATOM 688 C C . ASP A 1 83 ? -1.344 -12.266 -19.75 1 89.62 83 ASP A C 1
ATOM 690 O O . ASP A 1 83 ? -0.721 -12.758 -20.688 1 89.62 83 ASP A O 1
ATOM 694 N N . TYR A 1 84 ? -2.604 -12.094 -19.734 1 83 84 TYR A N 1
ATOM 695 C CA . TYR A 1 84 ? -3.41 -12.453 -20.891 1 83 84 TYR A CA 1
ATOM 696 C C . TYR A 1 84 ? -4.07 -11.227 -21.5 1 83 84 TYR A C 1
ATOM 698 O O . TYR A 1 84 ? -5.152 -11.32 -22.078 1 83 84 TYR A O 1
ATOM 706 N N . GLY A 1 85 ? -3.445 -10.078 -21.219 1 78.81 85 GLY A N 1
ATOM 707 C CA . GLY A 1 85 ? -3.826 -8.859 -21.922 1 78.81 85 GLY A CA 1
ATOM 708 C C . GLY A 1 85 ? -4.863 -8.047 -21.156 1 78.81 85 GLY A C 1
ATOM 709 O O . GLY A 1 85 ? -5.391 -7.062 -21.688 1 78.81 85 GLY A O 1
ATOM 710 N N . GLN A 1 86 ? -5.227 -8.516 -20 1 77.69 86 GLN A N 1
ATOM 711 C CA . GLN A 1 86 ? -6.219 -7.812 -19.203 1 77.69 86 GLN A CA 1
ATOM 712 C C . GLN A 1 86 ? -5.633 -7.387 -17.859 1 77.69 86 GLN A C 1
ATOM 714 O O . GLN A 1 86 ? -4.691 -8.008 -17.359 1 77.69 86 GLN A O 1
ATOM 719 N N . LEU A 1 87 ? -6.145 -6.312 -17.438 1 76.62 87 LEU A N 1
ATOM 720 C CA . LEU A 1 87 ? -5.816 -5.934 -16.062 1 76.62 87 LEU A CA 1
ATOM 721 C C . LEU A 1 87 ? -6.434 -6.906 -15.062 1 76.62 87 LEU A C 1
ATOM 723 O O . LEU A 1 87 ? -7.656 -7.07 -15.023 1 76.62 87 LEU A O 1
ATOM 727 N N . ASP A 1 88 ? -5.559 -7.547 -14.367 1 84.44 88 ASP A N 1
ATOM 728 C CA . ASP A 1 88 ? -6.016 -8.492 -13.352 1 84.44 88 ASP A CA 1
ATOM 729 C C . ASP A 1 88 ? -4.984 -8.641 -12.234 1 84.44 88 ASP A C 1
ATOM 731 O O . ASP A 1 88 ? -3.881 -8.094 -12.328 1 84.44 88 ASP A O 1
ATOM 735 N N . TYR A 1 89 ? -5.414 -9.32 -11.133 1 88.31 89 TYR A N 1
ATOM 736 C CA . TYR A 1 89 ? -4.586 -9.641 -9.977 1 88.31 89 TYR A CA 1
ATOM 737 C C . TYR A 1 89 ? -4.523 -11.148 -9.75 1 88.31 89 TYR A C 1
ATOM 739 O O . TYR A 1 89 ? -5.539 -11.844 -9.867 1 88.31 89 TYR A O 1
ATOM 747 N N . THR A 1 90 ? -3.369 -11.57 -9.531 1 93.56 90 THR A N 1
ATOM 748 C CA . THR A 1 90 ? -3.154 -13 -9.344 1 93.56 90 THR A CA 1
ATOM 749 C C . THR A 1 90 ? -2.43 -13.273 -8.031 1 93.56 90 THR A C 1
ATOM 751 O O . THR A 1 90 ? -1.396 -12.664 -7.75 1 93.56 90 THR A O 1
ATOM 754 N N . TRP A 1 91 ? -3.035 -14.172 -7.234 1 95.69 91 TRP A N 1
ATOM 755 C CA . TRP A 1 91 ? -2.379 -14.539 -5.98 1 95.69 91 TRP A CA 1
ATOM 756 C C . TRP A 1 91 ? -0.974 -15.07 -6.234 1 95.69 91 TRP A C 1
ATOM 758 O O . TRP A 1 91 ? -0.775 -15.922 -7.105 1 95.69 91 TRP A O 1
ATOM 768 N N . ILE A 1 92 ? -0.096 -14.484 -5.402 1 96.81 92 ILE A N 1
ATOM 769 C CA . ILE A 1 92 ? 1.222 -15.094 -5.238 1 96.81 92 ILE A CA 1
ATOM 770 C C . ILE A 1 92 ? 1.412 -15.523 -3.787 1 96.81 92 ILE A C 1
ATOM 772 O O . ILE A 1 92 ? 0.603 -15.188 -2.918 1 96.81 92 ILE A O 1
ATOM 776 N N . GLY A 1 93 ? 2.395 -16.328 -3.443 1 97.38 93 GLY A N 1
ATOM 777 C CA . GLY A 1 93 ? 2.496 -17.047 -2.18 1 97.38 93 GLY A CA 1
ATOM 778 C C . GLY A 1 93 ? 3.045 -16.188 -1.055 1 97.38 93 GLY A C 1
ATOM 779 O O . GLY A 1 93 ? 3.631 -16.703 -0.103 1 97.38 93 GLY A O 1
ATOM 780 N N . LEU A 1 94 ? 2.879 -14.844 -1.142 1 91.12 94 LEU A N 1
ATOM 781 C CA . LEU A 1 94 ? 3.398 -13.953 -0.108 1 91.12 94 LEU A CA 1
ATOM 782 C C . LEU A 1 94 ? 2.287 -13.516 0.84 1 91.12 94 LEU A C 1
ATOM 784 O O . LEU A 1 94 ? 1.207 -13.117 0.396 1 91.12 94 LEU A O 1
ATOM 788 N N . ILE A 1 95 ? 2.549 -13.633 2.193 1 86.56 95 ILE A N 1
ATOM 789 C CA . ILE A 1 95 ? 1.519 -13.336 3.184 1 86.56 95 ILE A CA 1
ATOM 790 C C . ILE A 1 95 ? 2.141 -12.617 4.379 1 86.56 95 ILE A C 1
ATOM 792 O O . ILE A 1 95 ? 3.314 -12.828 4.695 1 86.56 95 ILE A O 1
ATOM 796 N N . GLN A 1 96 ? 1.358 -11.758 4.918 1 81.56 96 GLN A N 1
ATOM 797 C CA . GLN A 1 96 ? 1.623 -11.18 6.23 1 81.56 96 GLN A CA 1
ATOM 798 C C . GLN A 1 96 ? 0.564 -11.609 7.242 1 81.56 96 GLN A C 1
ATOM 800 O O . GLN A 1 96 ? -0.614 -11.273 7.094 1 81.56 96 GLN A O 1
ATOM 805 N N . GLU A 1 97 ? 1.004 -12.383 8.211 1 77.75 97 GLU A N 1
ATOM 806 C CA . GLU A 1 97 ? 0.084 -13.031 9.141 1 77.75 97 GLU A CA 1
ATOM 807 C C . GLU A 1 97 ? -0.572 -12.023 10.07 1 77.75 97 GLU A C 1
ATOM 809 O O . GLU A 1 97 ? -1.695 -12.234 10.531 1 77.75 97 GLU A O 1
ATOM 814 N N . ARG A 1 98 ? 0.156 -11.117 10.484 1 70.31 98 ARG A N 1
ATOM 815 C CA . ARG A 1 98 ? -0.433 -10.133 11.391 1 70.31 98 ARG A CA 1
ATOM 816 C C . ARG A 1 98 ? -0.095 -8.711 10.953 1 70.31 98 ARG A C 1
ATOM 818 O O . ARG A 1 98 ? 1.077 -8.336 10.906 1 70.31 98 ARG A O 1
ATOM 825 N N . PHE A 1 99 ? -1.104 -8.25 10.461 1 62.59 99 PHE A N 1
ATOM 826 C CA . PHE A 1 99 ? -0.918 -6.824 10.203 1 62.59 99 PHE A CA 1
ATOM 827 C C . PHE A 1 99 ? -1.082 -6.02 11.492 1 62.59 99 PHE A C 1
ATOM 829 O O . PHE A 1 99 ? -2.016 -6.25 12.258 1 62.59 99 PHE A O 1
ATOM 836 N N . ASN A 1 100 ? 0.164 -5.328 11.883 1 65.75 100 ASN A N 1
ATOM 837 C CA . ASN A 1 100 ? 0.063 -4.496 13.07 1 65.75 100 ASN A CA 1
ATOM 838 C C . ASN A 1 100 ? -0.838 -3.287 12.836 1 65.75 100 ASN A C 1
ATOM 840 O O . ASN A 1 100 ? -0.917 -2.773 11.719 1 65.75 100 ASN A O 1
ATOM 844 N N . ASP A 1 101 ? -1.457 -2.91 13.977 1 67.81 101 ASP A N 1
ATOM 845 C CA . ASP A 1 101 ? -2.43 -1.822 13.914 1 67.81 101 ASP A CA 1
ATOM 846 C C . ASP A 1 101 ? -1.737 -0.481 13.68 1 67.81 101 ASP A C 1
ATOM 848 O O . ASP A 1 101 ? -0.583 -0.295 14.07 1 67.81 101 ASP A O 1
ATOM 852 N N . TRP A 1 102 ? -2.338 0.266 12.914 1 78.88 102 TRP A N 1
ATOM 853 C CA . TRP A 1 102 ? -2.008 1.683 12.805 1 78.88 102 TRP A CA 1
ATOM 854 C C . TRP A 1 102 ? -2.4 2.438 14.07 1 78.88 102 TRP A C 1
ATOM 856 O O . TRP A 1 102 ? -3.373 2.08 14.734 1 78.88 102 TRP A O 1
ATOM 866 N N . SER A 1 103 ? -1.542 3.344 14.469 1 87.81 103 SER A N 1
ATOM 867 C CA . SER A 1 103 ? -1.86 4.211 15.594 1 87.81 103 SER A CA 1
ATOM 868 C C . SER A 1 103 ? -1.602 5.676 15.258 1 87.81 103 SER A C 1
ATOM 870 O O . SER A 1 103 ? -0.644 5.996 14.555 1 87.81 103 SER A O 1
ATOM 872 N N . TRP A 1 104 ? -2.49 6.484 15.805 1 94.31 104 TRP A N 1
ATOM 873 C CA . TRP A 1 104 ? -2.217 7.918 15.727 1 94.31 104 TRP A CA 1
ATOM 874 C C . TRP A 1 104 ? -1.223 8.344 16.797 1 94.31 104 TRP A C 1
ATOM 876 O O . TRP A 1 104 ? -1.298 7.879 17.953 1 94.31 104 TRP A O 1
ATOM 886 N N . THR A 1 105 ? -0.344 9.258 16.438 1 96.38 105 THR A N 1
ATOM 887 C CA . THR A 1 105 ? 0.663 9.703 17.406 1 96.38 105 THR A CA 1
ATOM 888 C C . THR A 1 105 ? 0.013 10.469 18.547 1 96.38 105 THR A C 1
ATOM 890 O O . THR A 1 105 ? 0.604 10.602 19.625 1 96.38 105 THR A O 1
ATOM 893 N N . ASP A 1 106 ? -1.171 10.992 18.312 1 96.31 106 ASP A N 1
ATOM 894 C CA . ASP A 1 106 ? -1.84 11.727 19.391 1 96.31 106 ASP A CA 1
ATOM 895 C C . ASP A 1 106 ? -2.594 10.773 20.312 1 96.31 106 ASP A C 1
ATOM 897 O O . ASP A 1 106 ? -3.238 11.211 21.266 1 96.31 106 ASP A O 1
ATOM 901 N N . GLY A 1 107 ? -2.611 9.531 20.047 1 94.88 107 GLY A N 1
ATOM 902 C CA . GLY A 1 107 ? -3.189 8.531 20.922 1 94.88 107 GLY A CA 1
ATOM 903 C C . GLY A 1 107 ? -4.648 8.25 20.625 1 94.88 107 GLY A C 1
ATOM 904 O O . GLY A 1 107 ? -5.242 7.34 21.219 1 94.88 107 GLY A O 1
ATOM 905 N N . SER A 1 108 ? -5.254 9.008 19.734 1 94.31 108 SER A N 1
ATOM 906 C CA . SER A 1 108 ? -6.652 8.75 19.422 1 94.31 108 SER A CA 1
ATOM 907 C C . SER A 1 108 ? -6.812 7.441 18.656 1 94.31 108 SER A C 1
ATOM 909 O O . SER A 1 108 ? -5.84 6.906 18.125 1 94.31 108 SER A O 1
ATOM 911 N N . ASN A 1 109 ? -7.996 6.863 18.578 1 89.06 109 ASN A N 1
ATOM 912 C CA . ASN A 1 109 ? -8.273 5.566 17.969 1 89.06 109 ASN A CA 1
ATOM 913 C C . ASN A 1 109 ? -8.453 5.684 16.469 1 89.06 109 ASN A C 1
ATOM 915 O O . ASN A 1 109 ? -9.281 6.473 16 1 89.06 109 ASN A O 1
ATOM 919 N N . PRO A 1 110 ? -7.652 4.895 15.773 1 85.88 110 PRO A N 1
ATOM 920 C CA . PRO A 1 110 ? -7.816 4.922 14.32 1 85.88 110 PRO A CA 1
ATOM 921 C C . PRO A 1 110 ? -9.078 4.195 13.859 1 85.88 110 PRO A C 1
ATOM 923 O O . PRO A 1 110 ? -9.07 2.969 13.727 1 85.88 110 PRO A O 1
ATOM 926 N N . ARG A 1 111 ? -10.203 4.93 13.617 1 83.06 111 ARG A N 1
ATOM 927 C CA . ARG A 1 111 ? -11.453 4.312 13.18 1 83.06 111 ARG A CA 1
ATOM 928 C C . ARG A 1 111 ? -11.734 4.637 11.711 1 83.06 111 ARG A C 1
ATOM 930 O O . ARG A 1 111 ? -12.57 3.99 11.078 1 83.06 111 ARG A O 1
ATOM 937 N N . TYR A 1 112 ? -11.234 5.723 11.305 1 84.62 112 TYR A N 1
ATOM 938 C CA . TYR A 1 112 ? -11.352 6.176 9.922 1 84.62 112 TYR A CA 1
ATOM 939 C C . TYR A 1 112 ? -10.047 5.965 9.164 1 84.62 112 TYR A C 1
ATOM 941 O O . TYR A 1 112 ? -8.961 6.211 9.703 1 84.62 112 TYR A O 1
ATOM 949 N N . GLU A 1 113 ? -10.094 5.344 7.93 1 78.75 113 GLU A N 1
ATOM 950 C CA . GLU A 1 113 ? -8.93 5.176 7.062 1 78.75 113 GLU A CA 1
ATOM 951 C C . GLU A 1 113 ? -9.234 5.598 5.633 1 78.75 113 GLU A C 1
ATOM 953 O O . GLU A 1 113 ? -10.367 5.445 5.164 1 78.75 113 GLU A O 1
ATOM 958 N N . LYS A 1 114 ? -8.289 6.207 4.988 1 79.69 114 LYS A N 1
ATOM 959 C CA . LYS A 1 114 ? -8.453 6.633 3.6 1 79.69 114 LYS A CA 1
ATOM 960 C C . LYS A 1 114 ? -7.234 6.254 2.76 1 79.69 114 LYS A C 1
ATOM 962 O O . LYS A 1 114 ? -6.711 7.082 2.01 1 79.69 114 LYS A O 1
ATOM 967 N N . PHE A 1 115 ? -6.707 5.074 3.035 1 74.38 115 PHE A N 1
ATOM 968 C CA . PHE A 1 115 ? -5.551 4.594 2.291 1 74.38 115 PHE A CA 1
ATOM 969 C C . PHE A 1 115 ? -5.875 4.461 0.808 1 74.38 115 PHE A C 1
ATOM 971 O O . PHE A 1 115 ? -7.02 4.191 0.44 1 74.38 115 PHE A O 1
ATOM 978 N N . TYR A 1 116 ? -4.879 4.949 0.121 1 61.03 116 TYR A N 1
ATOM 979 C CA . TYR A 1 116 ? -5.012 4.688 -1.308 1 61.03 116 TYR A CA 1
ATOM 980 C C . TYR A 1 116 ? -5.137 3.193 -1.581 1 61.03 116 TYR A C 1
ATOM 982 O O . TYR A 1 116 ? -4.32 2.398 -1.105 1 61.03 116 TYR A O 1
ATOM 990 N N . THR A 1 117 ? -6.301 2.76 -1.602 1 49.66 117 THR A N 1
ATOM 991 C CA . THR A 1 117 ? -6.477 1.385 -2.059 1 49.66 117 THR A CA 1
ATOM 992 C C . THR A 1 117 ? -6.641 1.334 -3.574 1 49.66 117 THR A C 1
ATOM 994 O O . THR A 1 117 ? -7.383 2.135 -4.148 1 49.66 117 THR A O 1
ATOM 997 N N . PHE A 1 118 ? -5.605 1.199 -4.223 1 40.53 118 PHE A N 1
ATOM 998 C CA . PHE A 1 118 ? -6.004 0.954 -5.602 1 40.53 118 PHE A CA 1
ATOM 999 C C . PHE A 1 118 ? -7.328 0.204 -5.66 1 40.53 118 PH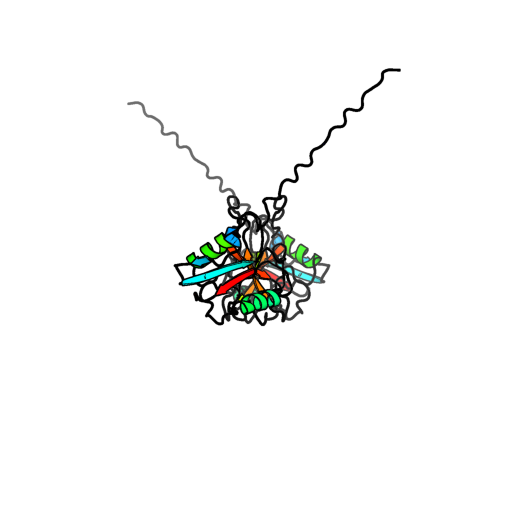E A C 1
ATOM 1001 O O . PHE A 1 118 ? -7.684 -0.512 -4.723 1 40.53 118 PHE A O 1
ATOM 1008 N N . VAL A 1 119 ? -8.141 0.532 -6.484 1 34.69 119 VAL A N 1
ATOM 1009 C CA . VAL A 1 119 ? -9.336 -0.265 -6.738 1 34.69 119 VAL A CA 1
ATOM 1010 C C . VAL A 1 119 ? -9.062 -1.729 -6.398 1 34.69 119 VAL A C 1
ATOM 1012 O O . VAL A 1 119 ? -8.188 -2.359 -7 1 34.69 119 VAL A O 1
ATOM 1015 N N . GLY A 1 120 ? -9.492 -2.234 -5.23 1 38.12 120 GLY A N 1
ATOM 1016 C CA . GLY A 1 120 ? -9.445 -3.609 -4.758 1 38.12 120 GLY A CA 1
ATOM 1017 C C . GLY A 1 120 ? -8.445 -3.814 -3.633 1 38.12 120 GLY A C 1
ATOM 1018 O O . GLY A 1 120 ? -8.305 -4.926 -3.115 1 38.12 120 GLY A O 1
ATOM 1019 N N . MET A 1 121 ? -7.59 -2.863 -3.471 1 42.97 121 MET A N 1
ATOM 1020 C CA . MET A 1 121 ? -6.496 -3.109 -2.533 1 42.97 121 MET A CA 1
ATOM 1021 C C . MET A 1 121 ? -6.914 -2.758 -1.109 1 42.97 121 MET A C 1
ATOM 1023 O O . MET A 1 121 ? -7.039 -1.58 -0.768 1 42.97 121 MET A O 1
ATOM 1027 N N . GLY A 1 122 ? -7.945 -3.201 -0.702 1 44.75 122 GLY A N 1
ATOM 1028 C CA . GLY A 1 122 ? -8.18 -3.008 0.721 1 44.75 122 GLY A CA 1
ATOM 1029 C C . GLY A 1 122 ? -6.961 -3.318 1.57 1 44.75 122 GLY A C 1
ATOM 1030 O O . GLY A 1 122 ? -6.242 -4.285 1.307 1 44.75 122 GLY A O 1
ATOM 1031 N N . PHE A 1 123 ? -6.262 -2.268 1.936 1 48.12 123 PHE A N 1
ATOM 1032 C CA . PHE A 1 123 ? -5.227 -2.598 2.906 1 48.12 123 PHE A CA 1
ATOM 1033 C C . PHE A 1 123 ? -5.812 -3.369 4.082 1 48.12 123 PHE A C 1
ATOM 1035 O O . PHE A 1 123 ? -6.969 -3.162 4.453 1 48.12 123 PHE A O 1
ATOM 1042 N N . PRO A 1 124 ? -5.082 -4.473 4.371 1 49.16 124 PRO A N 1
ATOM 1043 C CA . PRO A 1 124 ? -5.543 -5.223 5.539 1 49.16 124 PRO A CA 1
ATOM 1044 C C . PRO A 1 124 ? -5.715 -4.344 6.777 1 49.16 124 PRO A C 1
ATOM 1046 O O . PRO A 1 124 ? -4.992 -3.355 6.938 1 49.16 124 PRO A O 1
ATOM 1049 N N . LYS A 1 125 ? -6.984 -4.34 7.145 1 48.78 125 LYS A N 1
ATOM 1050 C CA . LYS A 1 125 ? -7.277 -3.703 8.422 1 48.78 125 LYS A CA 1
ATOM 1051 C C . LYS A 1 125 ? -6.527 -4.391 9.562 1 48.78 125 LYS A C 1
ATOM 1053 O O . LYS A 1 125 ? -6.008 -5.496 9.398 1 48.78 125 LYS A O 1
ATOM 1058 N N . TYR A 1 126 ? -6.562 -3.826 10.719 1 49.75 126 TYR A N 1
ATOM 1059 C CA . TYR A 1 126 ? -5.984 -4.266 11.984 1 49.75 126 TYR A CA 1
ATOM 1060 C C . TYR A 1 126 ? -6.242 -5.75 12.219 1 49.75 126 TYR A C 1
ATOM 1062 O O . TYR A 1 126 ? -7.375 -6.219 12.07 1 49.75 126 TYR A O 1
ATOM 1070 N N . ASN A 1 127 ? -5.145 -6.387 12.438 1 56.88 127 ASN A N 1
ATOM 1071 C CA . ASN A 1 127 ? -5.148 -7.77 12.906 1 56.88 127 ASN A CA 1
ATOM 1072 C C . ASN A 1 127 ? -5.688 -8.719 11.844 1 56.88 127 ASN A C 1
ATOM 1074 O O . ASN A 1 127 ? -6.367 -9.695 12.164 1 56.88 127 ASN A O 1
ATOM 1078 N N . THR A 1 128 ? -5.562 -8.062 10.633 1 67 128 THR A N 1
ATOM 1079 C CA . THR A 1 128 ? -5.957 -8.992 9.586 1 67 128 THR A CA 1
ATOM 1080 C C . THR A 1 128 ? -4.75 -9.414 8.75 1 67 128 THR A C 1
ATOM 1082 O O . THR A 1 128 ? -3.699 -8.773 8.805 1 67 128 THR A O 1
ATOM 1085 N N . ARG A 1 129 ? -4.891 -10.57 8.195 1 77.12 129 ARG A N 1
ATOM 1086 C CA . ARG A 1 129 ? -3.863 -11.094 7.301 1 77.12 129 ARG A CA 1
ATOM 1087 C C . ARG A 1 129 ? -3.859 -10.344 5.973 1 77.12 129 ARG A C 1
ATOM 1089 O O . ARG A 1 129 ? -4.906 -9.891 5.508 1 77.12 129 ARG A O 1
ATOM 1096 N N . ALA A 1 130 ? -2.684 -9.992 5.574 1 79.69 130 ALA A N 1
ATOM 1097 C CA . ALA A 1 130 ? -2.535 -9.43 4.234 1 79.69 130 ALA A CA 1
ATOM 1098 C C . ALA A 1 130 ? -1.921 -10.445 3.275 1 79.69 130 ALA A C 1
ATOM 1100 O O . ALA A 1 130 ? -0.917 -11.086 3.598 1 79.69 130 ALA A O 1
ATOM 1101 N N . CYS A 1 131 ? -2.535 -10.586 2.145 1 86.94 131 CYS A N 1
ATOM 1102 C CA . CYS A 1 131 ? -2.104 -11.523 1.114 1 86.94 131 CYS A CA 1
ATOM 1103 C C . CYS A 1 131 ? -1.778 -10.797 -0.183 1 86.94 131 CYS A C 1
ATOM 1105 O O . CYS A 1 131 ? -2.404 -9.781 -0.506 1 86.94 131 CYS A O 1
ATOM 1107 N N . VAL A 1 132 ? -0.813 -11.344 -0.952 1 86.75 132 VAL A N 1
ATOM 1108 C CA . VAL A 1 132 ? -0.221 -10.516 -2 1 86.75 132 VAL A CA 1
ATOM 1109 C C . VAL A 1 132 ? -0.612 -11.062 -3.371 1 86.75 132 VAL A C 1
ATOM 1111 O O . VAL A 1 132 ? -0.701 -12.281 -3.559 1 86.75 132 VAL A O 1
ATOM 1114 N N . THR A 1 133 ? -0.835 -10.109 -4.281 1 90.25 133 THR A N 1
ATOM 1115 C CA . THR A 1 133 ? -1.113 -10.414 -5.684 1 90.25 133 THR A CA 1
ATOM 1116 C C . THR A 1 133 ? -0.104 -9.727 -6.594 1 90.25 133 THR A C 1
ATOM 1118 O O . THR A 1 133 ? 0.543 -8.758 -6.195 1 90.25 133 THR A O 1
ATOM 1121 N N . MET A 1 134 ? 0.055 -10.242 -7.797 1 91.19 134 MET A N 1
ATOM 1122 C CA . MET A 1 134 ? 0.764 -9.555 -8.875 1 91.19 134 MET A CA 1
ATOM 1123 C C . MET A 1 134 ? -0.216 -8.961 -9.875 1 91.19 134 MET A C 1
ATOM 1125 O O . MET A 1 134 ? -1.182 -9.617 -10.273 1 91.19 134 MET A O 1
ATOM 1129 N N . ASN A 1 135 ? 0.082 -7.758 -10.281 1 86.56 135 ASN A N 1
ATOM 1130 C CA . ASN A 1 135 ? -0.769 -7 -11.188 1 86.56 135 ASN A CA 1
ATOM 1131 C C . ASN A 1 135 ? -0.301 -7.133 -12.641 1 86.56 135 ASN A C 1
ATOM 1133 O O . ASN A 1 135 ? 0.901 -7.113 -12.906 1 86.56 135 ASN A O 1
ATOM 1137 N N . THR A 1 136 ? -1.245 -7.285 -13.562 1 87.31 136 THR A N 1
ATOM 1138 C CA . THR A 1 136 ? -0.883 -7.383 -14.977 1 87.31 136 THR A CA 1
ATOM 1139 C C . THR A 1 136 ? -1.29 -6.117 -15.727 1 87.31 136 THR A C 1
ATOM 1141 O O . THR A 1 136 ? -1.137 -6.035 -16.938 1 87.31 136 THR A O 1
ATOM 1144 N N . GLY A 1 137 ? -1.808 -5.188 -15.016 1 74.25 137 GLY A N 1
ATOM 1145 C CA . GLY A 1 137 ? -2.264 -3.99 -15.703 1 74.25 137 GLY A CA 1
ATOM 1146 C C . GLY A 1 137 ? -1.31 -2.82 -15.555 1 74.25 137 GLY A C 1
ATOM 1147 O O . GLY A 1 137 ? -0.306 -2.916 -14.844 1 74.25 137 GLY A O 1
ATOM 1148 N N . ILE A 1 138 ? -1.634 -1.729 -16.312 1 67.81 138 ILE A N 1
ATOM 1149 C CA . ILE A 1 138 ? -0.985 -0.423 -16.312 1 67.81 138 ILE A CA 1
ATOM 1150 C C . ILE A 1 138 ? 0.477 -0.574 -16.734 1 67.81 138 ILE A C 1
ATOM 1152 O O . ILE A 1 138 ? 1.38 -0.436 -15.898 1 67.81 138 ILE A O 1
ATOM 1156 N N . LYS A 1 139 ? 0.84 -1.032 -17.859 1 64 139 LYS A N 1
ATOM 1157 C CA . LYS A 1 139 ? 2.164 -1.28 -18.422 1 64 139 LYS A CA 1
ATOM 1158 C C . LYS A 1 139 ? 2.932 0.024 -18.625 1 64 139 LYS A C 1
ATOM 1160 O O . LYS A 1 139 ? 4.145 0.075 -18.406 1 64 139 LYS A O 1
ATOM 1165 N N . ALA A 1 140 ? 2.438 0.969 -19.25 1 56.75 140 ALA A N 1
ATOM 1166 C CA . ALA A 1 140 ? 3.115 2.234 -19.516 1 56.75 140 ALA A CA 1
ATOM 1167 C C . ALA A 1 140 ? 2.172 3.416 -19.312 1 56.75 140 ALA A C 1
ATOM 1169 O O . ALA A 1 140 ? 1.01 3.371 -19.719 1 56.75 140 ALA A O 1
ATOM 1170 N N . ALA A 1 141 ? 2.182 3.883 -18.188 1 48.19 141 ALA A N 1
ATOM 1171 C CA . ALA A 1 141 ? 1.354 5.086 -18.25 1 48.19 141 ALA A CA 1
ATOM 1172 C C . ALA A 1 141 ? 2.15 6.27 -18.781 1 48.19 141 ALA A C 1
ATOM 1174 O O . ALA A 1 141 ? 3.379 6.297 -18.672 1 48.19 141 ALA A O 1
ATOM 1175 N N . ARG A 1 142 ? 1.531 7.086 -19.5 1 45.81 142 ARG A N 1
ATOM 1176 C CA . ARG A 1 142 ? 2.15 8.297 -20.031 1 45.81 142 ARG A CA 1
ATOM 1177 C C . ARG A 1 142 ? 3.172 8.859 -19.031 1 45.81 142 ARG A C 1
ATOM 1179 O O . ARG A 1 142 ? 3.293 8.359 -17.922 1 45.81 142 ARG A O 1
ATOM 1186 N N . LYS A 1 143 ? 3.783 10.133 -19.328 1 46.03 143 LYS A N 1
ATOM 1187 C CA . LYS A 1 143 ? 4.926 10.797 -18.703 1 46.03 143 LYS A CA 1
ATOM 1188 C C . LYS A 1 143 ? 5.012 10.469 -17.219 1 46.03 143 LYS A C 1
ATOM 1190 O O . LYS A 1 143 ? 6.082 10.125 -16.703 1 46.03 143 LYS A O 1
ATOM 1195 N N . ASN A 1 144 ? 4.145 10.852 -16.391 1 42.19 144 ASN A N 1
ATOM 1196 C CA . ASN A 1 144 ? 4.133 10.883 -14.938 1 42.19 144 ASN A CA 1
ATOM 1197 C C . ASN A 1 144 ? 3.502 9.625 -14.352 1 42.19 144 ASN A C 1
ATOM 1199 O O . ASN A 1 144 ? 3.043 9.625 -13.211 1 42.19 144 ASN A O 1
ATOM 1203 N N . LYS A 1 145 ? 3.396 8.438 -15.461 1 47.62 145 LYS A N 1
ATOM 1204 C CA . LYS A 1 145 ? 2.342 7.441 -15.32 1 47.62 145 LYS A CA 1
ATOM 1205 C C . LYS A 1 145 ? 2.82 6.25 -14.5 1 47.62 145 LYS A C 1
ATOM 1207 O O . LYS A 1 145 ? 3.986 5.859 -14.578 1 47.62 145 LYS A O 1
ATOM 1212 N N . LEU A 1 146 ? 2.191 5.832 -13.453 1 54.47 146 LEU A N 1
ATOM 1213 C CA . LEU A 1 146 ? 2.248 4.773 -12.453 1 54.47 146 LEU A CA 1
ATOM 1214 C C . LEU A 1 146 ? 2.238 3.4 -13.109 1 54.47 146 LEU A C 1
ATOM 1216 O O . LEU A 1 146 ? 1.29 3.053 -13.82 1 54.47 146 LEU A O 1
ATOM 1220 N N . ILE A 1 147 ? 3.422 2.785 -13.398 1 63.5 147 ILE A N 1
ATOM 1221 C CA . ILE A 1 147 ? 3.521 1.43 -13.93 1 63.5 147 ILE A CA 1
ATOM 1222 C C . ILE A 1 147 ? 3.207 0.42 -12.828 1 63.5 147 ILE A C 1
ATOM 1224 O O . ILE A 1 147 ? 3.861 0.409 -11.781 1 63.5 147 ILE A O 1
ATOM 1228 N N . MET A 1 148 ? 2.143 -0.267 -13.055 1 72.12 148 MET A N 1
ATOM 1229 C CA . MET A 1 148 ? 1.75 -1.286 -12.086 1 72.12 148 MET A CA 1
ATOM 1230 C C . MET A 1 148 ? 1.955 -2.686 -12.656 1 72.12 148 MET A C 1
ATOM 1232 O O . MET A 1 148 ? 1.883 -3.676 -11.922 1 72.12 148 MET A O 1
ATOM 1236 N N . HIS A 1 149 ? 2.344 -2.689 -13.914 1 83.19 149 HIS A N 1
ATOM 1237 C CA . HIS A 1 149 ? 2.541 -3.973 -14.578 1 83.19 149 HIS A CA 1
ATOM 1238 C C . HIS A 1 149 ? 3.68 -4.758 -13.938 1 83.19 149 HIS A C 1
ATOM 1240 O O . HIS A 1 149 ? 4.809 -4.27 -13.859 1 83.19 149 HIS A O 1
ATOM 1246 N N . GLY A 1 150 ? 3.312 -5.957 -13.391 1 88.88 150 GLY A N 1
ATOM 1247 C CA . GLY A 1 150 ? 4.32 -6.805 -12.773 1 88.88 150 GLY A CA 1
ATOM 1248 C C . GLY A 1 150 ? 4.586 -6.449 -11.32 1 88.88 150 GLY A C 1
ATOM 1249 O O . GLY A 1 150 ? 5.43 -7.07 -10.672 1 88.88 150 GLY A O 1
ATOM 1250 N N . LYS A 1 151 ? 3.867 -5.457 -10.836 1 82.75 151 LYS A N 1
ATOM 1251 C CA . LYS A 1 151 ? 4.043 -5.047 -9.445 1 82.75 151 LYS A CA 1
ATOM 1252 C C . LYS A 1 151 ? 3.092 -5.809 -8.531 1 82.75 151 LYS A C 1
ATOM 1254 O O . LYS A 1 151 ? 2.127 -6.422 -8.992 1 82.75 151 LYS A O 1
ATOM 1259 N N . TRP A 1 152 ? 3.516 -5.871 -7.238 1 85.19 152 TRP A N 1
ATOM 1260 C CA . TRP A 1 152 ? 2.758 -6.637 -6.254 1 85.19 152 TRP A CA 1
ATOM 1261 C C . TRP A 1 152 ? 1.853 -5.727 -5.434 1 85.19 152 TRP A C 1
ATOM 1263 O O . TRP A 1 152 ? 2.201 -4.574 -5.164 1 85.19 152 TRP A O 1
ATOM 1273 N N . LEU A 1 153 ? 0.735 -6.254 -5.062 1 78.88 153 LEU A N 1
ATOM 1274 C CA . LEU A 1 153 ? -0.205 -5.535 -4.211 1 78.88 153 LEU A CA 1
ATOM 1275 C C . LEU A 1 153 ? -0.781 -6.453 -3.141 1 78.88 153 LEU A C 1
ATOM 1277 O O . LEU A 1 153 ? -1.108 -7.609 -3.42 1 78.88 153 LEU A O 1
ATOM 1281 N N . ALA A 1 154 ? -0.952 -5.848 -1.923 1 78.94 154 ALA A N 1
ATOM 1282 C CA . ALA A 1 154 ? -1.542 -6.617 -0.83 1 78.94 154 ALA A CA 1
ATOM 1283 C C . ALA A 1 154 ? -3.055 -6.418 -0.774 1 78.94 154 ALA A C 1
ATOM 1285 O O . ALA A 1 154 ? -3.551 -5.312 -0.994 1 78.94 154 ALA A O 1
ATOM 1286 N N . PHE A 1 155 ? -3.748 -7.598 -0.488 1 77.69 155 PHE A N 1
ATOM 1287 C CA . PHE A 1 155 ? -5.195 -7.629 -0.318 1 77.69 155 PHE A CA 1
ATOM 1288 C C . PHE A 1 155 ? -5.574 -8.383 0.954 1 77.69 155 PHE A C 1
ATOM 1290 O O . PHE A 1 155 ? -4.746 -9.07 1.543 1 77.69 155 PHE A O 1
ATOM 1297 N N . LYS A 1 156 ? -6.875 -8.094 1.277 1 77.94 156 LYS A N 1
ATOM 1298 C CA . LYS A 1 156 ? -7.43 -9.023 2.258 1 77.94 156 LYS A CA 1
ATOM 1299 C C . LYS A 1 156 ? -7.395 -10.453 1.738 1 77.94 156 LYS A C 1
ATOM 1301 O O . LYS A 1 156 ? -7.676 -10.703 0.563 1 77.94 156 LYS A O 1
ATOM 1306 N N . CYS A 1 157 ? -7.16 -11.336 2.611 1 87.06 157 CYS A N 1
ATOM 1307 C CA . CYS A 1 157 ? -6.887 -12.711 2.207 1 87.06 157 CYS A CA 1
ATOM 1308 C C . CYS A 1 157 ? -8.164 -13.406 1.754 1 87.06 157 CYS A C 1
ATOM 1310 O O . CYS A 1 157 ? -8.109 -14.453 1.106 1 87.06 157 CYS A O 1
ATOM 1312 N N . ASP A 1 158 ? -9.266 -12.82 2.086 1 87.75 158 ASP A N 1
ATOM 1313 C CA . ASP A 1 158 ? -10.531 -13.43 1.681 1 87.75 158 ASP A CA 1
ATOM 1314 C C . ASP A 1 158 ? -10.984 -12.906 0.322 1 87.75 158 ASP A C 1
ATOM 1316 O O . ASP A 1 158 ? -12 -13.359 -0.217 1 87.75 158 ASP A O 1
ATOM 1320 N N . ALA A 1 159 ? -10.266 -11.945 -0.234 1 83.94 159 ALA A N 1
ATOM 1321 C CA . ALA A 1 159 ? -10.523 -11.562 -1.619 1 83.94 159 ALA A CA 1
ATOM 1322 C C . ALA A 1 159 ? -10.367 -12.758 -2.557 1 83.94 159 ALA A C 1
ATOM 1324 O O . ALA A 1 159 ? -9.828 -13.797 -2.166 1 83.94 159 ALA A O 1
ATOM 1325 N N . ARG A 1 160 ? -10.898 -12.609 -3.797 1 92.44 160 ARG A N 1
ATOM 1326 C CA . ARG A 1 160 ? -10.875 -13.727 -4.73 1 92.44 160 ARG A CA 1
ATOM 1327 C C . ARG A 1 160 ? -10.109 -13.367 -6 1 92.44 160 ARG A C 1
ATOM 1329 O O . ARG A 1 160 ? -10.438 -12.383 -6.668 1 92.44 160 ARG A O 1
ATOM 1336 N N . HIS A 1 161 ? -9.102 -14.102 -6.289 1 92.38 161 HIS A N 1
ATOM 1337 C CA . HIS A 1 161 ? -8.25 -13.898 -7.457 1 92.38 161 HIS A CA 1
ATOM 1338 C C . HIS A 1 161 ? -7.84 -15.227 -8.078 1 92.38 161 HIS A C 1
ATOM 1340 O O . HIS A 1 161 ? -8.016 -16.281 -7.469 1 92.38 161 HIS A O 1
ATOM 1346 N N . TYR A 1 162 ? -7.395 -15.156 -9.359 1 93.94 162 TYR A N 1
ATOM 1347 C CA . TYR A 1 162 ? -6.664 -16.297 -9.906 1 93.94 162 TYR A CA 1
ATOM 1348 C C . TYR A 1 162 ? -5.348 -16.516 -9.164 1 93.94 162 TYR A C 1
ATOM 1350 O O . TYR A 1 162 ? -5.008 -15.734 -8.266 1 93.94 162 TYR A O 1
ATOM 1358 N N . PHE A 1 163 ? -4.656 -17.641 -9.516 1 96 163 PHE A N 1
ATOM 1359 C CA . PHE A 1 163 ? -3.449 -17.922 -8.742 1 96 163 PHE A CA 1
ATOM 1360 C C . PHE A 1 163 ? -2.438 -18.703 -9.586 1 96 163 PHE A C 1
ATOM 1362 O O . PHE A 1 163 ? -2.787 -19.266 -10.625 1 96 163 PHE A O 1
ATOM 1369 N N . VAL A 1 164 ? -1.24 -18.641 -9.18 1 97 164 VAL A N 1
ATOM 1370 C CA . VAL A 1 164 ? -0.136 -19.344 -9.828 1 97 164 VAL A CA 1
ATOM 1371 C C . VAL A 1 164 ? 0.597 -20.203 -8.805 1 97 164 VAL A C 1
ATOM 1373 O O . VAL A 1 164 ? 0.833 -19.766 -7.672 1 97 164 VAL A O 1
ATOM 1376 N N . CYS A 1 165 ? 0.832 -21.469 -9.227 1 97.81 165 CYS A N 1
ATOM 1377 C CA . CYS A 1 165 ? 1.536 -22.422 -8.383 1 97.81 165 CYS A CA 1
ATOM 1378 C C . CYS A 1 165 ? 2.969 -22.625 -8.859 1 97.81 165 CYS A C 1
ATOM 1380 O O . CYS A 1 165 ? 3.273 -22.391 -10.031 1 97.81 165 CYS A O 1
ATOM 1382 N N . LYS A 1 166 ? 3.816 -23.016 -7.906 1 98.62 166 LYS A N 1
ATOM 1383 C CA . LYS A 1 166 ? 5.219 -23.359 -8.133 1 98.62 166 LYS A CA 1
ATOM 1384 C C . LYS A 1 166 ? 5.586 -24.672 -7.43 1 98.62 166 LYS A C 1
ATOM 1386 O O . LYS A 1 166 ? 5.215 -24.875 -6.27 1 98.62 166 LYS A O 1
ATOM 1391 N N . ARG A 1 167 ? 6.223 -25.547 -8.195 1 97.81 167 ARG A N 1
ATOM 1392 C CA . ARG A 1 167 ? 6.652 -26.812 -7.605 1 97.81 167 ARG A CA 1
ATOM 1393 C C . ARG A 1 167 ? 8.016 -27.234 -8.141 1 97.81 167 ARG A C 1
ATOM 1395 O O . ARG A 1 167 ? 8.484 -26.703 -9.148 1 97.81 167 ARG A O 1
ATOM 1402 N N . ARG A 1 168 ? 8.578 -28.156 -7.367 1 95.19 168 ARG A N 1
ATOM 1403 C CA . ARG A 1 168 ? 9.836 -28.734 -7.836 1 95.19 168 ARG A CA 1
ATOM 1404 C C . ARG A 1 168 ? 9.602 -29.656 -9.031 1 95.19 168 ARG A C 1
ATOM 1406 O O . ARG A 1 168 ? 8.617 -30.391 -9.07 1 95.19 168 ARG A O 1
ATOM 1413 N N . SER A 1 169 ? 10.531 -29.453 -9.969 1 86.56 169 SER A N 1
ATOM 1414 C CA . SER A 1 169 ? 10.438 -30.328 -11.133 1 86.56 169 SER A CA 1
ATOM 1415 C C . SER A 1 169 ? 10.594 -31.797 -10.734 1 86.56 169 SER A C 1
ATOM 1417 O O . SER A 1 169 ? 11.391 -32.125 -9.859 1 86.56 169 SER A O 1
ATOM 1419 N N . SER A 1 170 ? 9.562 -32.625 -11.102 1 68.81 170 SER A N 1
ATOM 1420 C CA . SER A 1 170 ? 9.648 -34.062 -10.875 1 68.81 170 SER A CA 1
ATOM 1421 C C . SER A 1 170 ? 10.758 -34.688 -11.711 1 68.81 170 SER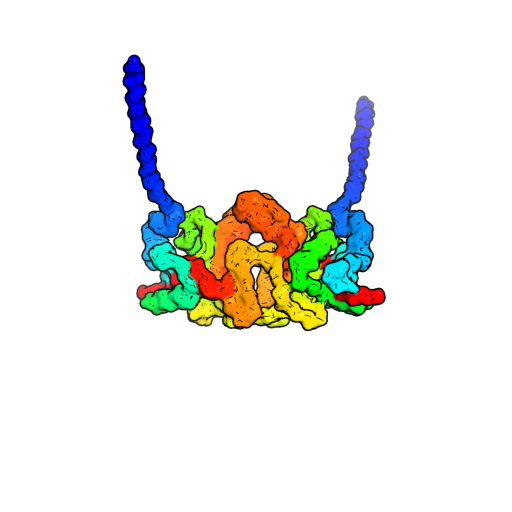 A C 1
ATOM 1423 O O . SER A 1 170 ? 11.086 -34.188 -12.789 1 68.81 170 SER A O 1
ATOM 1425 N N . MET B 1 1 ? 35.594 48.094 -42.375 1 29.61 1 MET B N 1
ATOM 1426 C CA . MET B 1 1 ? 35.594 47.469 -41.062 1 29.61 1 MET B CA 1
ATOM 1427 C C . MET B 1 1 ? 34.25 47.75 -40.344 1 29.61 1 MET B C 1
ATOM 1429 O O . MET B 1 1 ? 34 48.844 -39.906 1 29.61 1 MET B O 1
ATOM 1433 N N . LYS B 1 2 ? 33.125 47.094 -40.875 1 39.31 2 LYS B N 1
ATOM 1434 C CA . LYS B 1 2 ? 31.781 47.312 -40.375 1 39.31 2 LYS B CA 1
ATOM 1435 C C . LYS B 1 2 ? 31.672 46.906 -38.906 1 39.31 2 LYS B C 1
ATOM 1437 O O . LYS B 1 2 ? 32.188 45.844 -38.5 1 39.31 2 LYS B O 1
ATOM 1442 N N . THR B 1 3 ? 31.547 47.906 -37.969 1 40.31 3 THR B N 1
ATOM 1443 C CA . THR B 1 3 ? 31.312 47.812 -36.531 1 40.31 3 THR B CA 1
ATOM 1444 C C . THR B 1 3 ? 29.984 47.125 -36.25 1 40.31 3 THR B C 1
ATOM 1446 O O . THR B 1 3 ? 28.922 47.656 -36.594 1 40.31 3 THR B O 1
ATOM 1449 N N . THR B 1 4 ? 29.875 45.844 -36.406 1 45.88 4 THR B N 1
ATOM 1450 C CA . THR B 1 4 ? 28.672 45.094 -36.062 1 45.88 4 THR B CA 1
ATOM 1451 C C . THR B 1 4 ? 28.359 45.25 -34.562 1 45.88 4 THR B C 1
ATOM 1453 O O . THR B 1 4 ? 29.234 45.062 -33.719 1 45.88 4 THR B O 1
ATOM 1456 N N . TYR B 1 5 ? 27.469 46.188 -34.25 1 39.62 5 TYR B N 1
ATOM 1457 C CA . TYR B 1 5 ? 27.031 46.344 -32.875 1 39.62 5 TYR B CA 1
ATOM 1458 C C . TYR B 1 5 ? 26.406 45.031 -32.375 1 39.62 5 TYR B C 1
ATOM 1460 O O . TYR B 1 5 ? 25.547 44.438 -33.031 1 39.62 5 TYR B O 1
ATOM 1468 N N . PRO B 1 6 ? 27.047 44.344 -31.422 1 48.19 6 PRO B N 1
ATOM 1469 C CA . PRO B 1 6 ? 26.453 43.125 -30.844 1 48.19 6 PRO B CA 1
ATOM 1470 C C . PRO B 1 6 ? 25.141 43.406 -30.125 1 48.19 6 PRO B C 1
ATOM 1472 O O . PRO B 1 6 ? 25.016 44.406 -29.406 1 48.19 6 PRO B O 1
ATOM 1475 N N . PHE B 1 7 ? 24.016 43.094 -30.75 1 49.09 7 PHE B N 1
ATOM 1476 C CA . PHE B 1 7 ? 22.719 43.156 -30.094 1 49.09 7 PHE B CA 1
ATOM 1477 C C . PHE B 1 7 ? 22.734 42.344 -28.797 1 49.09 7 PHE B C 1
ATOM 1479 O O . PHE B 1 7 ? 22.953 41.125 -28.828 1 49.09 7 PHE B O 1
ATOM 1486 N N . LEU B 1 8 ? 23.047 43 -27.656 1 37.09 8 LEU B N 1
ATOM 1487 C CA . LEU B 1 8 ? 22.906 42.375 -26.359 1 37.09 8 LEU B CA 1
ATOM 1488 C C . LEU B 1 8 ? 21.453 42 -26.078 1 37.09 8 LEU B C 1
ATOM 1490 O O . LEU B 1 8 ? 20.594 42.875 -25.953 1 37.09 8 LEU B O 1
ATOM 1494 N N . VAL B 1 9 ? 20.969 40.844 -26.516 1 41.59 9 VAL B N 1
ATOM 1495 C CA . VAL B 1 9 ? 19.672 40.344 -26.078 1 41.59 9 VAL B CA 1
ATOM 1496 C C . VAL B 1 9 ? 19.656 40.219 -24.562 1 41.59 9 VAL B C 1
ATOM 1498 O O . VAL B 1 9 ? 20.406 39.438 -23.984 1 41.59 9 VAL B O 1
ATOM 1501 N N . ILE B 1 10 ? 19.281 41.281 -23.891 1 38.78 10 ILE B N 1
ATOM 1502 C CA . ILE B 1 10 ? 19.016 41.125 -22.469 1 38.78 10 ILE B CA 1
ATOM 1503 C C . ILE B 1 10 ? 17.828 40.188 -22.266 1 38.78 10 ILE B C 1
ATOM 1505 O O . ILE B 1 10 ? 16.703 40.5 -22.641 1 38.78 10 ILE B O 1
ATOM 1509 N N . LEU B 1 11 ? 18.078 38.938 -22.344 1 38.56 11 LEU B N 1
ATOM 1510 C CA . LEU B 1 11 ? 17.062 38 -21.828 1 38.56 11 LEU B CA 1
ATOM 1511 C C . LEU B 1 11 ? 16.719 38.344 -20.375 1 38.56 11 LEU B C 1
ATOM 1513 O O . LEU B 1 11 ? 17.562 38.188 -19.484 1 38.56 11 LEU B O 1
ATOM 1517 N N . SER B 1 12 ? 15.836 39.281 -20.156 1 36.47 12 SER B N 1
ATOM 1518 C CA . SER B 1 12 ? 15.273 39.375 -18.812 1 36.47 12 SER B CA 1
ATOM 1519 C C . SER B 1 12 ? 14.742 38 -18.344 1 36.47 12 SER B C 1
ATOM 1521 O O . SER B 1 12 ? 13.883 37.406 -19 1 36.47 12 SER B O 1
ATOM 1523 N N . PHE B 1 13 ? 15.562 37.312 -17.672 1 37.66 13 PHE B N 1
ATOM 1524 C CA . PHE B 1 13 ? 15 36.25 -16.844 1 37.66 13 PHE B CA 1
ATOM 1525 C C . PHE B 1 13 ? 13.945 36.781 -15.898 1 37.66 13 PHE B C 1
ATOM 1527 O O . PHE B 1 13 ? 14.273 37.5 -14.938 1 37.66 13 PHE B O 1
ATOM 1534 N N . SER B 1 14 ? 12.742 37.156 -16.391 1 36.56 14 SER B N 1
ATOM 1535 C CA . SER B 1 14 ? 11.719 37.219 -15.352 1 36.56 14 SER B CA 1
ATOM 1536 C C . SER B 1 14 ? 11.836 36.062 -14.359 1 36.56 14 SER B C 1
ATOM 1538 O O . SER B 1 14 ? 11.875 34.906 -14.758 1 36.56 14 SER B O 1
ATOM 1540 N N . ASN B 1 15 ? 12.445 36.312 -13.258 1 38.28 15 ASN B N 1
ATOM 1541 C CA . ASN B 1 15 ? 12.203 35.438 -12.109 1 38.28 15 ASN B CA 1
ATOM 1542 C C . ASN B 1 15 ? 10.727 35.062 -11.984 1 38.28 15 ASN B C 1
ATOM 1544 O O . ASN B 1 15 ? 9.914 35.906 -11.578 1 38.28 15 ASN B O 1
ATOM 1548 N N . ALA B 1 16 ? 10.164 34.406 -12.906 1 37 16 ALA B N 1
ATOM 1549 C CA . ALA B 1 16 ? 8.906 33.781 -12.539 1 37 16 ALA B CA 1
ATOM 1550 C C . ALA B 1 16 ? 8.938 33.281 -11.086 1 37 16 ALA B C 1
ATOM 1552 O O . ALA B 1 16 ? 9.805 32.5 -10.711 1 37 16 ALA B O 1
ATOM 1553 N N . VAL B 1 17 ? 8.633 34.156 -10.164 1 37.62 17 VAL B N 1
ATOM 1554 C CA . VAL B 1 17 ? 8.227 33.625 -8.859 1 37.62 17 VAL B CA 1
ATOM 1555 C C . VAL B 1 17 ? 7.574 32.281 -9.023 1 37.62 17 VAL B C 1
ATOM 1557 O O . VAL B 1 17 ? 6.609 32.125 -9.773 1 37.62 17 VAL B O 1
ATOM 1560 N N . ASP B 1 18 ? 8.273 31.25 -9.094 1 39.84 18 ASP B N 1
ATOM 1561 C CA . ASP B 1 18 ? 7.758 29.875 -9.031 1 39.84 18 ASP B CA 1
ATOM 1562 C C . ASP B 1 18 ? 6.516 29.797 -8.148 1 39.84 18 ASP B C 1
ATOM 1564 O O . ASP B 1 18 ? 6.621 29.828 -6.918 1 39.84 18 ASP B O 1
ATOM 1568 N N . ASN B 1 19 ? 5.484 30.562 -8.312 1 44.28 19 ASN B N 1
ATOM 1569 C CA . ASN B 1 19 ? 4.125 30.562 -7.789 1 44.28 19 ASN B CA 1
ATOM 1570 C C . ASN B 1 19 ? 3.703 29.188 -7.309 1 44.28 19 ASN B C 1
ATOM 1572 O O . ASN B 1 19 ? 2.549 28.969 -6.93 1 44.28 19 ASN B O 1
ATOM 1576 N N . ASN B 1 20 ? 4.285 28.188 -7.617 1 50.12 20 ASN B N 1
ATOM 1577 C CA . ASN B 1 20 ? 4.082 26.766 -7.406 1 50.12 20 ASN B CA 1
ATOM 1578 C C . ASN B 1 20 ? 4.5 26.328 -6.004 1 50.12 20 ASN B C 1
ATOM 1580 O O . ASN B 1 20 ? 4.723 25.156 -5.75 1 50.12 20 ASN B O 1
ATOM 1584 N N . ASN B 1 21 ? 4.934 27.266 -5.137 1 57.97 21 ASN B N 1
ATOM 1585 C CA . ASN B 1 21 ? 5.461 26.938 -3.816 1 57.97 21 ASN B CA 1
ATOM 1586 C C . ASN B 1 21 ? 4.359 26.922 -2.762 1 57.97 21 ASN B C 1
ATOM 1588 O O . ASN B 1 21 ? 3.299 27.516 -2.949 1 57.97 21 ASN B O 1
ATOM 1592 N N . CYS B 1 22 ? 4.266 25.844 -1.933 1 63.28 22 CYS B N 1
ATOM 1593 C CA . CYS B 1 22 ? 3.281 25.719 -0.863 1 63.28 22 CYS B CA 1
ATOM 1594 C C . CYS B 1 22 ? 3.066 27.062 -0.165 1 63.28 22 CYS B C 1
ATOM 1596 O O . CYS B 1 22 ? 2.115 27.219 0.602 1 63.28 22 CYS B O 1
ATOM 1598 N N . TYR B 1 23 ? 3.891 28.188 -0.598 1 59.66 23 TYR B N 1
ATOM 1599 C CA . TYR B 1 23 ? 3.857 29.469 0.112 1 59.66 23 TYR B CA 1
ATOM 1600 C C . TYR B 1 23 ? 2.869 30.438 -0.539 1 59.66 23 TYR B C 1
ATOM 1602 O O . TYR B 1 23 ? 2.539 31.469 0.033 1 59.66 23 TYR B O 1
ATOM 1610 N N . GLY B 1 24 ? 2.508 30.125 -1.7 1 57.22 24 GLY B N 1
ATOM 1611 C CA . GLY B 1 24 ? 1.771 31.219 -2.303 1 57.22 24 GLY B CA 1
ATOM 1612 C C . GLY B 1 24 ? 0.553 31.641 -1.499 1 57.22 24 GLY B C 1
ATOM 1613 O O . GLY B 1 24 ? 0.188 32.812 -1.477 1 57.22 24 GLY B O 1
ATOM 1614 N N . ASP B 1 25 ? -0.061 30.641 -0.944 1 55.16 25 ASP B N 1
ATOM 1615 C CA . ASP B 1 25 ? -1.212 31.109 -0.175 1 55.16 25 ASP B CA 1
ATOM 1616 C C . ASP B 1 25 ? -0.84 31.328 1.289 1 55.16 25 ASP B C 1
ATOM 1618 O O . ASP B 1 25 ? -0.531 30.375 2.006 1 55.16 25 ASP B O 1
ATOM 1622 N N . THR B 1 26 ? -0.51 32.656 1.665 1 55.28 26 THR B N 1
ATOM 1623 C CA . THR B 1 26 ? -0.206 33.156 3.006 1 55.28 26 THR B CA 1
ATOM 1624 C C . THR B 1 26 ? -1.094 32.469 4.043 1 55.28 26 THR B C 1
ATOM 1626 O O . THR B 1 26 ? -0.693 32.312 5.195 1 55.28 26 THR B O 1
ATOM 1629 N N . LYS B 1 27 ? -2.277 32.125 3.701 1 54.75 27 LYS B N 1
ATOM 1630 C CA . LYS B 1 27 ? -3.236 31.578 4.648 1 54.75 27 LYS B CA 1
ATOM 1631 C C . LYS B 1 27 ? -2.781 30.203 5.145 1 54.75 27 LYS B C 1
ATOM 1633 O O . LYS B 1 27 ? -3.047 29.844 6.289 1 54.75 27 LYS B O 1
ATOM 1638 N N . LYS B 1 28 ? -1.964 29.578 4.363 1 60 28 LYS B N 1
ATOM 1639 C CA . LYS B 1 28 ? -1.622 28.203 4.707 1 60 28 LYS B CA 1
ATOM 1640 C C . LYS B 1 28 ? -0.511 28.156 5.754 1 60 28 LYS B C 1
ATOM 1642 O O . LYS B 1 28 ? -0.142 27.078 6.23 1 60 28 LYS B O 1
ATOM 1647 N N . ARG B 1 29 ? -0.243 29.375 6.344 1 70.69 29 ARG B N 1
ATOM 1648 C CA . ARG B 1 29 ? 0.861 29.438 7.297 1 70.69 29 ARG B CA 1
ATOM 1649 C C . ARG B 1 29 ? 0.357 29.734 8.703 1 70.69 29 ARG B C 1
ATOM 1651 O O . ARG B 1 29 ? 1.151 29.875 9.633 1 70.69 29 ARG B O 1
ATOM 1658 N N . LYS B 1 30 ? -0.918 29.781 8.805 1 86.69 30 LYS B N 1
ATOM 1659 C CA . LYS B 1 30 ? -1.451 30.031 10.141 1 86.69 30 LYS B CA 1
ATOM 1660 C C . LYS B 1 30 ? -2.246 28.828 10.656 1 86.69 30 LYS B C 1
ATOM 1662 O O . LYS B 1 30 ? -2.508 27.891 9.906 1 86.69 30 LYS B O 1
ATOM 1667 N N . TRP B 1 31 ? -2.426 28.812 11.992 1 94.44 31 TRP B N 1
ATOM 1668 C CA . TRP B 1 31 ? -3.34 27.828 12.555 1 94.44 31 TRP B CA 1
ATOM 1669 C C . TRP B 1 31 ? -4.773 28.094 12.109 1 94.44 31 TRP B C 1
ATOM 1671 O O . TRP B 1 31 ? -5.262 29.219 12.211 1 94.44 31 TRP B O 1
ATOM 1681 N N . MET B 1 32 ? -5.418 27.094 11.484 1 94.19 32 MET B N 1
ATOM 1682 C CA . MET B 1 32 ? -6.785 27.203 10.992 1 94.19 32 MET B CA 1
ATOM 1683 C C . MET B 1 32 ? -7.723 26.297 11.797 1 94.19 32 MET B C 1
ATOM 1685 O O . MET B 1 32 ? -7.398 25.141 12.055 1 94.19 32 MET B O 1
ATOM 1689 N N . THR B 1 33 ? -8.852 26.859 12.195 1 95.44 33 THR B N 1
ATOM 1690 C CA . THR B 1 33 ? -9.836 26.078 12.945 1 95.44 33 THR B CA 1
ATOM 1691 C C . THR B 1 33 ? -10.773 25.344 12 1 95.44 33 THR B C 1
ATOM 1693 O O . THR B 1 33 ? -11.211 25.891 10.992 1 95.44 33 THR B O 1
ATOM 1696 N N . PHE B 1 34 ? -10.984 24.109 12.312 1 96.94 34 PHE B N 1
ATOM 1697 C CA . PHE B 1 34 ? -12.031 23.359 11.641 1 96.94 34 PHE B CA 1
ATOM 1698 C C . PHE B 1 34 ? -13.219 23.156 12.57 1 96.94 34 PHE B C 1
ATOM 1700 O O . PHE B 1 34 ? -13.125 22.422 13.562 1 96.94 34 PHE B O 1
ATOM 1707 N N . SER B 1 35 ? -14.344 23.688 12.203 1 95.31 35 SER B N 1
ATOM 1708 C CA . SER B 1 35 ? -15.523 23.688 13.062 1 95.31 35 SER B CA 1
ATOM 1709 C C . SER B 1 35 ? -16.047 22.266 13.273 1 95.31 35 SER B C 1
ATOM 1711 O O . SER B 1 35 ? -16.656 21.969 14.312 1 95.31 35 SER B O 1
ATOM 1713 N N . GLY B 1 36 ? -15.766 21.438 12.398 1 96 36 GLY B N 1
ATOM 1714 C CA . GLY B 1 36 ? -16.281 20.078 12.484 1 96 36 GLY B CA 1
ATOM 1715 C C . GLY B 1 36 ? -15.695 19.297 13.641 1 96 36 GLY B C 1
ATOM 1716 O O . GLY B 1 36 ? -16.344 18.391 14.188 1 96 36 GLY B O 1
ATOM 1717 N N . THR B 1 37 ? -14.477 19.672 14.055 1 96.62 37 THR B N 1
ATOM 1718 C CA . THR B 1 37 ? -13.828 18.938 15.133 1 96.62 37 THR B CA 1
ATOM 1719 C C . THR B 1 37 ? -13.562 19.844 16.328 1 96.62 37 THR B C 1
ATOM 1721 O O . THR B 1 37 ? -13.328 19.375 17.438 1 96.62 37 THR B O 1
ATOM 1724 N N . GLY B 1 38 ? -13.516 21.172 16.094 1 96.56 38 GLY B N 1
ATOM 1725 C CA . GLY B 1 38 ? -13.156 22.125 17.125 1 96.56 38 GLY B CA 1
ATOM 1726 C C . GLY B 1 38 ? -11.656 22.234 17.344 1 96.56 38 GLY B C 1
ATOM 1727 O O . GLY B 1 38 ? -11.211 22.891 18.281 1 96.56 38 GLY B O 1
ATOM 1728 N N . PHE B 1 39 ? -10.867 21.594 16.516 1 97.94 39 PHE B N 1
ATOM 1729 C CA . PHE B 1 39 ? -9.414 21.641 16.641 1 97.94 39 PHE B CA 1
ATOM 1730 C C . PHE B 1 39 ? -8.82 22.672 15.68 1 97.94 39 PHE B C 1
ATOM 1732 O O . PHE B 1 39 ? -9.516 23.188 14.805 1 97.94 39 PHE B O 1
ATOM 1739 N N . GLU B 1 40 ? -7.566 23.016 15.945 1 97.75 40 GLU B N 1
ATOM 1740 C CA . GLU B 1 40 ? -6.777 23.859 15.055 1 97.75 40 GLU B CA 1
ATOM 1741 C C . GLU B 1 40 ? -5.734 23.047 14.297 1 97.75 40 GLU B C 1
ATOM 1743 O O . GLU B 1 40 ? -5.137 22.125 14.852 1 97.75 40 GLU B O 1
ATOM 1748 N N . TYR B 1 41 ? -5.523 23.469 13.016 1 97.25 41 TYR B N 1
ATOM 1749 C CA . TYR B 1 41 ? -4.625 22.781 12.102 1 97.25 41 TYR B CA 1
ATOM 1750 C C . TYR B 1 41 ? -3.637 23.75 11.461 1 97.25 41 TYR B C 1
ATOM 1752 O O . TYR B 1 41 ? -3.975 24.906 11.195 1 97.25 41 TYR B O 1
ATOM 1760 N N . LYS B 1 42 ? -2.436 23.297 11.203 1 95.56 42 LYS B N 1
ATOM 1761 C CA . LYS B 1 42 ? -1.461 24.125 10.5 1 95.56 42 LYS B CA 1
ATOM 1762 C C . LYS B 1 42 ? -0.563 23.281 9.602 1 95.56 42 LYS B C 1
ATOM 1764 O O . LYS B 1 42 ? -0.023 22.266 10.039 1 95.56 42 LYS B O 1
ATOM 1769 N N . PHE B 1 43 ? -0.483 23.73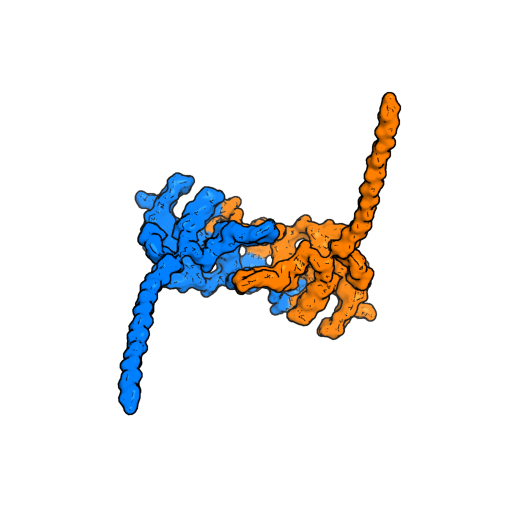4 8.406 1 94.88 43 PHE B N 1
ATOM 1770 C CA . PHE B 1 43 ? 0.387 23.109 7.414 1 94.88 43 PHE B CA 1
ATOM 1771 C C . PHE B 1 43 ? 1.767 23.766 7.426 1 94.88 43 PHE B C 1
ATOM 1773 O O . PHE B 1 43 ? 1.886 24.984 7.344 1 94.88 43 PHE B O 1
ATOM 1780 N N . TYR B 1 44 ? 2.83 22.938 7.566 1 92.88 44 TYR B N 1
ATOM 1781 C CA . TYR B 1 44 ? 4.207 23.422 7.547 1 92.88 44 TYR B CA 1
ATOM 1782 C C . TYR B 1 44 ? 4.914 23 6.266 1 92.88 44 TYR B C 1
ATOM 1784 O O . TYR B 1 44 ? 5.281 21.844 6.105 1 92.88 44 TYR B O 1
ATOM 1792 N N . CYS B 1 45 ? 5.164 23.969 5.434 1 89 45 CYS B N 1
ATOM 1793 C CA . CYS B 1 45 ? 5.832 23.703 4.164 1 89 45 CYS B CA 1
ATOM 1794 C C . CYS B 1 45 ? 6.996 24.672 3.953 1 89 45 CYS B C 1
ATOM 1796 O O . CYS B 1 45 ? 7.656 24.625 2.914 1 89 45 CYS B O 1
ATOM 1798 N N . ASP B 1 46 ? 7.262 25.516 4.91 1 78.19 46 ASP B N 1
ATOM 1799 C CA . ASP B 1 46 ? 8.281 26.547 4.777 1 78.19 46 ASP B CA 1
ATOM 1800 C C . ASP B 1 46 ? 9.586 26.125 5.449 1 78.19 46 ASP B C 1
ATOM 1802 O O . ASP B 1 46 ? 10.602 26.812 5.332 1 78.19 46 ASP B O 1
ATOM 1806 N N . GLN B 1 47 ? 9.555 25.078 6.094 1 75.75 47 GLN B N 1
ATOM 1807 C CA . GLN B 1 47 ? 10.719 24.703 6.879 1 75.75 47 GLN B CA 1
ATOM 1808 C C . GLN B 1 47 ? 11.422 23.484 6.262 1 75.75 47 GLN B C 1
ATOM 1810 O O . GLN B 1 47 ? 12.227 22.828 6.926 1 75.75 47 GLN B O 1
ATOM 1815 N N . GLY B 1 48 ? 11.07 23.234 4.973 1 86.19 48 GLY B N 1
ATOM 1816 C CA . GLY B 1 48 ? 11.695 22.078 4.344 1 86.19 48 GLY B CA 1
ATOM 1817 C C . GLY B 1 48 ? 11.008 20.766 4.684 1 86.19 48 GLY B C 1
ATOM 1818 O O . GLY B 1 48 ? 10.195 20.703 5.613 1 86.19 48 GLY B O 1
ATOM 1819 N N . LYS B 1 49 ? 11.328 19.781 3.938 1 93.88 49 LYS B N 1
ATOM 1820 C CA . LYS B 1 49 ? 10.82 18.438 4.199 1 93.88 49 LYS B CA 1
ATOM 1821 C C . LYS B 1 49 ? 11.672 17.719 5.242 1 93.88 49 LYS B C 1
ATOM 1823 O O . LYS B 1 49 ? 12.898 17.828 5.234 1 93.88 49 LYS B O 1
ATOM 1828 N N . ILE B 1 50 ? 10.992 17.031 6.16 1 96.44 50 ILE B N 1
ATOM 1829 C CA . ILE B 1 50 ? 11.688 16.391 7.273 1 96.44 50 ILE B CA 1
ATOM 1830 C C . ILE B 1 50 ? 11.133 14.992 7.496 1 96.44 50 ILE B C 1
ATOM 1832 O O . ILE B 1 50 ? 10.148 14.602 6.867 1 96.44 50 ILE B O 1
ATOM 1836 N N . SER B 1 51 ? 11.805 14.203 8.43 1 95.12 51 SER B N 1
ATOM 1837 C CA . SER B 1 51 ? 11.359 12.852 8.742 1 95.12 51 SER B CA 1
ATOM 1838 C C . SER B 1 51 ? 10.086 12.875 9.578 1 95.12 51 SER B C 1
ATOM 1840 O O . SER B 1 51 ? 9.695 13.922 10.102 1 95.12 51 SER B O 1
ATOM 1842 N N . PHE B 1 52 ? 9.492 11.75 9.695 1 95.94 52 PHE B N 1
ATOM 1843 C CA . PHE B 1 52 ? 8.273 11.617 10.477 1 95.94 52 PHE B CA 1
ATOM 1844 C C . PHE B 1 52 ? 8.516 12.008 11.93 1 95.94 52 PHE B C 1
ATOM 1846 O O . PHE B 1 52 ? 7.75 12.773 12.508 1 95.94 52 PHE B O 1
ATOM 1853 N N . GLU B 1 53 ? 9.617 11.5 12.508 1 97.25 53 GLU B N 1
ATOM 1854 C CA . GLU B 1 53 ? 9.938 11.758 13.914 1 97.25 53 GLU B CA 1
ATOM 1855 C C . GLU B 1 53 ? 10.195 13.242 14.156 1 97.25 53 GLU B C 1
ATOM 1857 O O . GLU B 1 53 ? 9.727 13.805 15.141 1 97.25 53 GLU B O 1
ATOM 1862 N N . GLU B 1 54 ? 10.945 13.836 13.273 1 97.88 54 GLU B N 1
ATOM 1863 C CA . GLU B 1 54 ? 11.203 15.266 13.383 1 97.88 54 GLU B CA 1
ATOM 1864 C C . GLU B 1 54 ? 9.906 16.078 13.273 1 97.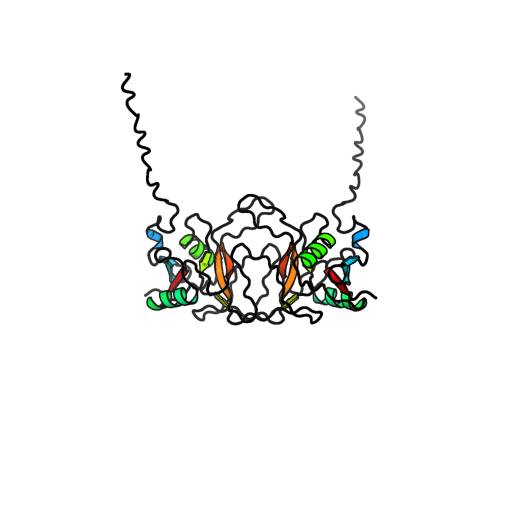88 54 GLU B C 1
ATOM 1866 O O . GLU B 1 54 ? 9.719 17.047 14 1 97.88 54 GLU B O 1
ATOM 1871 N N . ALA B 1 55 ? 9.055 15.695 12.359 1 97.94 55 ALA B N 1
ATOM 1872 C CA . ALA B 1 55 ? 7.77 16.375 12.18 1 97.94 55 ALA B CA 1
ATOM 1873 C C . ALA B 1 55 ? 6.926 16.297 13.445 1 97.94 55 ALA B C 1
ATOM 1875 O O . ALA B 1 55 ? 6.352 17.297 13.883 1 97.94 55 ALA B O 1
ATOM 1876 N N . GLU B 1 56 ? 6.875 15.086 14.039 1 98.5 56 GLU B N 1
ATOM 1877 C CA . GLU B 1 56 ? 6.129 14.922 15.289 1 98.5 56 GLU B CA 1
ATOM 1878 C C . GLU B 1 56 ? 6.703 15.805 16.391 1 98.5 56 GLU B C 1
ATOM 1880 O O . GLU B 1 56 ? 5.953 16.469 17.125 1 98.5 56 GLU B O 1
ATOM 1885 N N . ARG B 1 57 ? 7.957 15.836 16.469 1 98.12 57 ARG B N 1
ATOM 1886 C CA . ARG B 1 57 ? 8.617 16.672 17.469 1 98.12 57 ARG B CA 1
ATOM 1887 C C . ARG B 1 57 ? 8.297 18.141 17.25 1 98.12 57 ARG B C 1
ATOM 1889 O O . ARG B 1 57 ? 8.055 18.875 18.203 1 98.12 57 ARG B O 1
ATOM 1896 N N . ARG B 1 58 ? 8.289 18.578 16.047 1 96.81 58 ARG B N 1
ATOM 1897 C CA . ARG B 1 58 ? 7.961 19.969 15.742 1 96.81 58 ARG B CA 1
ATOM 1898 C C . ARG B 1 58 ? 6.531 20.297 16.156 1 96.81 58 ARG B C 1
ATOM 1900 O O . ARG B 1 58 ? 6.27 21.359 16.719 1 96.81 58 ARG B O 1
ATOM 1907 N N . CYS B 1 59 ? 5.617 19.406 15.859 1 97.88 59 CYS B N 1
ATOM 1908 C CA . CYS B 1 59 ? 4.238 19.641 16.281 1 97.88 59 CYS B CA 1
ATOM 1909 C C . CYS B 1 59 ? 4.137 19.703 17.797 1 97.88 59 CYS B C 1
ATOM 1911 O O . CYS B 1 59 ? 3.434 20.562 18.328 1 97.88 59 CYS B O 1
ATOM 1913 N N . GLN B 1 60 ? 4.863 18.922 18.453 1 98 60 GLN B N 1
ATOM 1914 C CA . GLN B 1 60 ? 4.793 18.859 19.906 1 98 60 GLN B CA 1
ATOM 1915 C C . GLN B 1 60 ? 5.281 20.156 20.547 1 98 60 GLN B C 1
ATOM 1917 O O . GLN B 1 60 ? 4.828 20.531 21.625 1 98 60 GLN B O 1
ATOM 1922 N N . ARG B 1 61 ? 6.172 20.844 19.875 1 96.19 61 ARG B N 1
ATOM 1923 C CA . ARG B 1 61 ? 6.652 22.125 20.359 1 96.19 61 ARG B CA 1
ATOM 1924 C C . ARG B 1 61 ? 5.512 23.141 20.453 1 96.19 61 ARG B C 1
ATOM 1926 O O . ARG B 1 61 ? 5.609 24.125 21.172 1 96.19 61 ARG B O 1
ATOM 1933 N N . TYR B 1 62 ? 4.445 22.906 19.75 1 94.88 62 TYR B N 1
ATOM 1934 C CA . TYR B 1 62 ? 3.289 23.797 19.766 1 94.88 62 TYR B CA 1
ATOM 1935 C C . TYR B 1 62 ? 2.111 23.141 20.484 1 94.88 62 TYR B C 1
ATOM 1937 O O . TYR B 1 62 ? 0.953 23.438 20.172 1 94.88 62 TYR B O 1
ATOM 1945 N N . LYS B 1 63 ? 2.469 22.172 21.375 1 96.69 63 LYS B N 1
ATOM 1946 C CA . LYS B 1 63 ? 1.455 21.422 22.109 1 96.69 63 LYS B CA 1
ATOM 1947 C C . LYS B 1 63 ? 0.466 20.75 21.172 1 96.69 63 LYS B C 1
ATOM 1949 O O . LYS B 1 63 ? -0.738 20.734 21.438 1 96.69 63 LYS B O 1
ATOM 1954 N N . ALA B 1 64 ? 0.964 20.359 20.078 1 98.19 64 ALA B N 1
ATOM 1955 C CA . ALA B 1 64 ? 0.198 19.688 19.031 1 98.19 64 ALA B CA 1
ATOM 1956 C C . ALA B 1 64 ? 0.8 18.328 18.703 1 98.19 64 ALA B C 1
ATOM 1958 O O . ALA B 1 64 ? 1.727 17.875 19.375 1 98.19 64 ALA B O 1
ATOM 1959 N N . HIS B 1 65 ? 0.177 17.547 17.781 1 98.62 65 HIS B N 1
ATOM 1960 C CA . HIS B 1 65 ? 0.664 16.344 17.141 1 98.62 65 HIS B CA 1
ATOM 1961 C C . HIS B 1 65 ? 0.477 16.406 15.625 1 98.62 65 HIS B C 1
ATOM 1963 O O . HIS B 1 65 ? -0.273 17.25 15.125 1 98.62 65 HIS B O 1
ATOM 1969 N N . LEU B 1 66 ? 1.246 15.531 14.93 1 98.69 66 LEU B N 1
ATOM 1970 C CA . LEU B 1 66 ? 0.829 15.305 13.547 1 98.69 66 LEU B CA 1
ATOM 1971 C C . LEU B 1 66 ? -0.66 14.977 13.477 1 98.69 66 LEU B C 1
ATOM 1973 O O . LEU B 1 66 ? -1.191 14.289 14.352 1 98.69 66 LEU B O 1
ATOM 1977 N N . VAL B 1 67 ? -1.279 15.445 12.438 1 98.56 67 VAL B N 1
ATOM 1978 C CA . VAL B 1 67 ? -2.736 15.469 12.359 1 98.56 67 VAL B CA 1
ATOM 1979 C C . VAL B 1 67 ? -3.273 14.039 12.375 1 98.56 67 VAL B C 1
ATOM 1981 O O . VAL B 1 67 ? -2.76 13.172 11.664 1 98.56 67 VAL B O 1
ATOM 1984 N N . SER B 1 68 ? -4.172 13.812 13.273 1 98.19 68 SER B N 1
ATOM 1985 C CA . SER B 1 68 ? -5.035 12.641 13.195 1 98.19 68 SER B CA 1
ATOM 1986 C C . SER B 1 68 ? -6.336 12.961 12.469 1 98.19 68 SER B C 1
ATOM 1988 O O . SER B 1 68 ? -6.852 14.078 12.562 1 98.19 68 SER B O 1
ATOM 1990 N N . ILE B 1 69 ? -6.891 12.008 11.695 1 96.62 69 ILE B N 1
ATOM 1991 C CA . ILE B 1 69 ? -8.078 12.211 10.867 1 96.62 69 ILE B CA 1
ATOM 1992 C C . ILE B 1 69 ? -9.109 11.133 11.172 1 96.62 69 ILE B C 1
ATOM 1994 O O . ILE B 1 69 ? -8.805 9.945 11.133 1 96.62 69 ILE B O 1
ATOM 1998 N N . HIS B 1 70 ? -10.305 11.625 11.445 1 95.12 70 HIS B N 1
ATOM 1999 C CA . HIS B 1 70 ? -11.281 10.672 11.961 1 95.12 70 HIS B CA 1
ATOM 2000 C C . HIS B 1 70 ? -12.57 10.695 11.141 1 95.12 70 HIS B C 1
ATOM 2002 O O . HIS B 1 70 ? -13.555 10.039 11.5 1 95.12 70 HIS B O 1
ATOM 2008 N N . SER B 1 71 ? -12.625 11.477 10.016 1 94.5 71 SER B N 1
ATOM 2009 C CA . SER B 1 71 ? -13.797 11.508 9.148 1 94.5 71 SER B CA 1
ATOM 2010 C C . SER B 1 71 ? -13.438 12 7.746 1 94.5 71 SER B C 1
ATOM 2012 O O . SER B 1 71 ? -12.359 12.57 7.539 1 94.5 71 SER B O 1
ATOM 2014 N N . GLU B 1 72 ? -14.422 11.766 6.84 1 94.25 72 GLU B N 1
ATOM 2015 C CA . GLU B 1 72 ? -14.25 12.242 5.469 1 94.25 72 GLU B CA 1
ATOM 2016 C C . GLU B 1 72 ? -14.164 13.766 5.422 1 94.25 72 GLU B C 1
ATOM 2018 O O . GLU B 1 72 ? -13.359 14.328 4.676 1 94.25 72 GLU B O 1
ATOM 2023 N N . GLU B 1 73 ? -14.984 14.391 6.199 1 97.19 73 GLU B N 1
ATOM 2024 C CA . GLU B 1 73 ? -14.977 15.844 6.246 1 97.19 73 GLU B CA 1
ATOM 2025 C C . GLU B 1 73 ? -13.633 16.375 6.742 1 97.19 73 GLU B C 1
ATOM 2027 O O . GLU B 1 73 ? -13.117 17.359 6.207 1 97.19 73 GLU B O 1
ATOM 2032 N N . GLU B 1 74 ? -13.156 15.75 7.758 1 97.88 74 GLU B N 1
ATOM 2033 C CA . GLU B 1 74 ? -11.859 16.156 8.281 1 97.88 74 GLU B CA 1
ATOM 2034 C C . GLU B 1 74 ? -10.75 15.914 7.262 1 97.88 74 GLU B C 1
ATOM 2036 O O . GLU B 1 74 ? -9.852 16.75 7.105 1 97.88 74 GLU B O 1
ATOM 2041 N N . ASN B 1 75 ? -10.812 14.797 6.566 1 96.19 75 ASN B N 1
ATOM 2042 C CA . ASN B 1 75 ? -9.844 14.492 5.512 1 96.19 75 ASN B CA 1
ATOM 2043 C C . ASN B 1 75 ? -9.859 15.562 4.426 1 96.19 75 ASN B C 1
ATOM 2045 O O . ASN B 1 75 ? -8.797 16 3.965 1 96.19 75 ASN B O 1
ATOM 2049 N N . ARG B 1 76 ? -11.016 15.945 4.043 1 95.69 76 ARG B N 1
ATOM 2050 C CA . ARG B 1 76 ? -11.164 16.969 3.018 1 95.69 76 ARG B CA 1
ATOM 2051 C C . ARG B 1 76 ? -10.625 18.312 3.504 1 95.69 76 ARG B C 1
ATOM 2053 O O . ARG B 1 76 ? -9.992 19.047 2.742 1 95.69 76 ARG B O 1
ATOM 2060 N N . PHE B 1 77 ? -10.875 18.641 4.734 1 95.94 77 PHE B N 1
ATOM 2061 C CA . PHE B 1 77 ? -10.367 19.891 5.305 1 95.94 77 PHE B CA 1
ATOM 2062 C C . PHE B 1 77 ? -8.844 19.922 5.254 1 95.94 77 PHE B C 1
ATOM 2064 O O . PHE B 1 77 ? -8.25 20.906 4.809 1 95.94 77 PHE B O 1
ATOM 2071 N N . VAL B 1 78 ? -8.203 18.797 5.672 1 96.81 78 VAL B N 1
ATOM 2072 C CA . VAL B 1 78 ? -6.746 18.703 5.684 1 96.81 78 VAL B CA 1
ATOM 2073 C C . VAL B 1 78 ? -6.215 18.766 4.254 1 96.81 78 VAL B C 1
ATOM 2075 O O . VAL B 1 78 ? -5.23 19.469 3.984 1 96.81 78 VAL B O 1
ATOM 2078 N N . LEU B 1 79 ? -6.883 18.094 3.387 1 94.38 79 LEU B N 1
ATOM 2079 C CA . LEU B 1 79 ? -6.488 18.109 1.981 1 94.38 79 LEU B CA 1
ATOM 2080 C C . LEU B 1 79 ? -6.477 19.531 1.434 1 94.38 79 LEU B C 1
ATOM 2082 O O . LEU B 1 79 ? -5.535 19.922 0.736 1 94.38 79 LEU B O 1
ATOM 2086 N N . ASN B 1 80 ? -7.48 20.219 1.719 1 92.31 80 ASN B N 1
ATOM 2087 C CA . ASN B 1 80 ? -7.574 21.594 1.247 1 92.31 80 ASN B CA 1
ATOM 2088 C C . ASN B 1 80 ? -6.457 22.469 1.822 1 92.31 80 ASN B C 1
ATOM 2090 O O . ASN B 1 80 ? -5.973 23.375 1.159 1 92.31 80 ASN B O 1
ATOM 2094 N N . LEU B 1 81 ? -6.098 22.188 3.018 1 91.88 81 LEU B N 1
ATOM 2095 C CA . LEU B 1 81 ? -5.031 22.938 3.684 1 91.88 81 LEU B CA 1
ATOM 2096 C C . LEU B 1 81 ? -3.688 22.672 3.014 1 91.88 81 LEU B C 1
ATOM 2098 O O . LEU B 1 81 ? -2.867 23.578 2.885 1 91.88 81 LEU B O 1
ATOM 2102 N N . ILE B 1 82 ? -3.48 21.422 2.516 1 92 82 ILE B N 1
ATOM 2103 C CA . ILE B 1 82 ? -2.131 21.047 2.107 1 92 82 ILE B CA 1
ATOM 2104 C C . ILE B 1 82 ? -2.023 21.094 0.584 1 92 82 ILE B C 1
ATOM 2106 O O . ILE B 1 82 ? -0.922 21.031 0.032 1 92 82 ILE B O 1
ATOM 2110 N N . ASP B 1 83 ? -3.143 21.203 -0.076 1 89.31 83 ASP B N 1
ATOM 2111 C CA . ASP B 1 83 ? -3.137 21.188 -1.535 1 89.31 83 ASP B CA 1
ATOM 2112 C C . ASP B 1 83 ? -2.783 22.578 -2.09 1 89.31 83 ASP B C 1
ATOM 2114 O O . ASP B 1 83 ? -3.594 23.5 -2.021 1 89.31 83 ASP B O 1
ATOM 2118 N N . TYR B 1 84 ? -1.63 22.672 -2.629 1 82.31 84 TYR B N 1
ATOM 2119 C CA . TYR B 1 84 ? -1.199 23.906 -3.246 1 82.31 84 TYR B CA 1
ATOM 2120 C C . TYR B 1 84 ? -0.977 23.734 -4.742 1 82.31 84 TYR B C 1
ATOM 2122 O O . TYR B 1 84 ? -0.148 24.422 -5.34 1 82.31 84 TYR B O 1
ATOM 2130 N N . GLY B 1 85 ? -1.65 22.719 -5.277 1 78.62 85 GLY B N 1
ATOM 2131 C CA . GLY B 1 85 ? -1.711 22.562 -6.723 1 78.62 85 GLY B CA 1
ATOM 2132 C C . GLY B 1 85 ? -0.63 21.641 -7.27 1 78.62 85 GLY B C 1
ATOM 2133 O O . GLY B 1 85 ? -0.47 21.516 -8.484 1 78.62 85 GLY B O 1
ATOM 2134 N N . GLN B 1 86 ? 0.177 21.109 -6.395 1 77.31 86 GLN B N 1
ATOM 2135 C CA . GLN B 1 86 ? 1.248 20.219 -6.812 1 77.31 86 GLN B CA 1
ATOM 2136 C C . GLN B 1 86 ? 1.069 18.828 -6.207 1 77.31 86 GLN B C 1
ATOM 2138 O O . GLN B 1 86 ? 0.452 18.672 -5.152 1 77.31 86 GLN B O 1
ATOM 2143 N N . LEU B 1 87 ? 1.507 17.922 -6.977 1 76.81 87 LEU B N 1
ATOM 2144 C CA . LEU B 1 87 ? 1.582 16.578 -6.406 1 76.81 87 LEU B CA 1
ATOM 2145 C C . LEU B 1 87 ? 2.641 16.516 -5.309 1 76.81 87 LEU B C 1
ATOM 2147 O O . LEU B 1 87 ? 3.816 16.781 -5.559 1 76.81 87 LEU B O 1
ATOM 2151 N N . ASP B 1 88 ? 2.146 16.219 -4.145 1 84.44 88 ASP B N 1
ATOM 2152 C CA . ASP B 1 88 ? 3.055 16.094 -3.008 1 84.44 88 ASP B CA 1
ATOM 2153 C C . ASP B 1 88 ? 2.482 15.156 -1.949 1 84.44 88 ASP B C 1
ATOM 2155 O O . ASP B 1 88 ? 1.34 14.711 -2.061 1 84.44 88 ASP B O 1
ATOM 2159 N N . TYR B 1 89 ? 3.352 14.797 -0.958 1 88.38 89 TYR B N 1
ATOM 2160 C CA . TYR B 1 89 ? 3.008 13.969 0.189 1 88.38 89 TYR B CA 1
ATOM 2161 C C . TYR B 1 89 ? 3.26 14.711 1.496 1 88.38 89 TYR B C 1
ATOM 2163 O O . TYR B 1 89 ? 4.281 15.383 1.647 1 88.38 89 TYR B O 1
ATOM 2171 N N . THR B 1 90 ? 2.312 14.609 2.309 1 93.56 90 THR B N 1
ATOM 2172 C CA . THR B 1 90 ? 2.398 15.312 3.584 1 93.56 90 THR B CA 1
ATOM 2173 C C . THR B 1 90 ? 2.195 14.352 4.746 1 93.56 90 THR B C 1
ATOM 2175 O O . THR B 1 90 ? 1.229 13.578 4.762 1 93.56 90 THR B O 1
ATOM 2178 N N . TRP B 1 91 ? 3.17 14.391 5.695 1 95.81 91 TRP B N 1
ATOM 2179 C CA . TRP B 1 91 ? 3.025 13.539 6.871 1 95.81 91 TRP B CA 1
ATOM 2180 C C . TRP B 1 91 ? 1.716 13.828 7.594 1 95.81 91 TRP B C 1
ATOM 2182 O O . TRP B 1 91 ? 1.378 14.992 7.84 1 95.81 91 TRP B O 1
ATOM 2192 N N . ILE B 1 92 ? 1.086 12.68 7.867 1 96.81 92 ILE B N 1
ATOM 2193 C CA . ILE B 1 92 ? 0.003 12.703 8.844 1 96.81 92 ILE B CA 1
ATOM 2194 C C . ILE B 1 92 ? 0.365 11.82 10.039 1 96.81 92 ILE B C 1
ATOM 2196 O O . ILE B 1 92 ? 1.349 11.078 9.992 1 96.81 92 ILE B O 1
ATOM 2200 N N . GLY B 1 93 ? -0.309 11.906 11.18 1 97.38 93 GLY B N 1
ATOM 2201 C CA . GLY B 1 93 ? 0.115 11.352 12.453 1 97.38 93 GLY B CA 1
ATOM 2202 C C . GLY B 1 93 ? -0.172 9.867 12.586 1 97.38 93 GLY B C 1
ATOM 2203 O O . GLY B 1 93 ? -0.344 9.359 13.695 1 97.38 93 GLY B O 1
ATOM 2204 N N . LEU B 1 94 ? -0.253 9.117 11.438 1 91.12 94 LEU B N 1
ATOM 2205 C CA . LEU B 1 94 ? -0.538 7.691 11.484 1 91.12 94 LEU B CA 1
ATOM 2206 C C . LEU B 1 94 ? 0.739 6.875 11.305 1 91.12 94 LEU B C 1
ATOM 2208 O O . LEU B 1 94 ? 1.54 7.156 10.414 1 91.12 94 LEU B O 1
ATOM 2212 N N . ILE B 1 95 ? 0.962 5.871 12.227 1 86.38 95 ILE B N 1
ATOM 2213 C CA . ILE B 1 95 ? 2.201 5.102 12.211 1 86.38 95 ILE B CA 1
ATOM 2214 C C . ILE B 1 95 ? 1.899 3.633 12.5 1 86.38 95 ILE B C 1
ATOM 2216 O O . ILE B 1 95 ? 0.939 3.32 13.211 1 86.38 95 ILE B O 1
ATOM 2220 N N . GLN B 1 96 ? 2.672 2.811 11.883 1 81.56 96 GLN B N 1
ATOM 2221 C CA . GLN B 1 96 ? 2.766 1.4 12.242 1 81.56 96 GLN B CA 1
ATOM 2222 C C . GLN B 1 96 ? 4.148 1.063 12.789 1 81.56 96 GLN B C 1
ATOM 2224 O O . GLN B 1 96 ? 5.148 1.172 12.078 1 81.56 96 GLN B O 1
ATOM 2229 N N . GLU B 1 97 ? 4.172 0.727 14.062 1 78 97 GLU B N 1
ATOM 2230 C CA . GLU B 1 97 ? 5.43 0.571 14.789 1 78 97 GLU B CA 1
ATOM 2231 C C . GLU B 1 97 ? 6.191 -0.661 14.305 1 78 97 GLU B C 1
ATOM 2233 O O . GLU B 1 97 ? 7.422 -0.699 14.367 1 78 97 GLU B O 1
ATOM 2238 N N . ARG B 1 98 ? 5.516 -1.668 14.055 1 70.69 98 ARG B N 1
ATOM 2239 C CA . ARG B 1 98 ? 6.207 -2.869 13.602 1 70.69 98 ARG B CA 1
ATOM 2240 C C . ARG B 1 98 ? 5.516 -3.473 12.383 1 70.69 98 ARG B C 1
ATOM 2242 O O . ARG B 1 98 ? 4.336 -3.814 12.438 1 70.69 98 ARG B O 1
ATOM 2249 N N . PHE B 1 99 ? 6.254 -3.283 11.422 1 62.81 99 PHE B N 1
ATOM 2250 C CA . PHE B 1 99 ? 5.766 -4.004 10.25 1 62.81 99 PHE B CA 1
ATOM 2251 C C . PHE B 1 99 ? 6.211 -5.461 10.289 1 62.81 99 PHE B C 1
ATOM 2253 O O . PHE B 1 99 ? 7.371 -5.754 10.586 1 62.81 99 PHE B O 1
ATOM 2260 N N . ASN B 1 100 ? 5.055 -6.379 10.359 1 66.31 100 ASN B N 1
ATOM 2261 C CA . ASN B 1 100 ? 5.41 -7.793 10.336 1 66.31 100 ASN B CA 1
ATOM 2262 C C . ASN B 1 100 ? 5.977 -8.211 8.984 1 66.31 100 ASN B C 1
ATOM 2264 O O . ASN B 1 100 ? 5.609 -7.645 7.953 1 66.31 100 ASN B O 1
ATOM 2268 N N . ASP B 1 101 ? 6.871 -9.219 9.117 1 68.06 101 ASP B N 1
ATOM 2269 C CA . ASP B 1 101 ? 7.566 -9.68 7.914 1 68.06 101 ASP B CA 1
ATOM 2270 C C . ASP B 1 101 ? 6.617 -10.438 6.988 1 68.06 101 ASP B C 1
ATOM 2272 O O . ASP B 1 101 ? 5.641 -11.039 7.449 1 68.06 101 ASP B O 1
ATOM 2276 N N . TRP B 1 102 ? 6.805 -10.227 5.797 1 79 102 TRP B N 1
ATOM 2277 C CA . TRP B 1 102 ? 6.215 -11.062 4.758 1 79 102 TRP B CA 1
ATOM 2278 C C . TRP B 1 102 ? 6.855 -12.445 4.742 1 79 102 TRP B C 1
ATOM 2280 O O . TRP B 1 102 ? 8.039 -12.594 5.059 1 79 102 TRP B O 1
ATOM 2290 N N . SER B 1 103 ? 6.023 -13.43 4.551 1 88.12 103 SER B N 1
ATOM 2291 C CA . SER B 1 103 ? 6.531 -14.789 4.395 1 88.12 103 SER B CA 1
ATOM 2292 C C . SER B 1 103 ? 5.938 -15.469 3.164 1 88.12 103 SER B C 1
ATOM 2294 O O . SER B 1 103 ? 4.766 -15.266 2.84 1 88.12 103 SER B O 1
ATOM 2296 N N . TRP B 1 104 ? 6.816 -16.266 2.549 1 94.5 104 TRP B N 1
ATOM 2297 C CA . TRP B 1 104 ? 6.297 -17.125 1.49 1 94.5 104 TRP B CA 1
ATOM 2298 C C . TRP B 1 104 ? 5.641 -18.359 2.074 1 94.5 104 TRP B C 1
ATOM 2300 O O . TRP B 1 104 ? 6.152 -18.953 3.031 1 94.5 104 TRP B O 1
ATOM 2310 N N . THR B 1 105 ? 4.555 -18.781 1.451 1 96.56 105 THR B N 1
ATOM 2311 C CA . THR B 1 105 ? 3.848 -19.953 1.956 1 96.56 105 THR B CA 1
ATOM 2312 C C . THR B 1 105 ? 4.695 -21.219 1.792 1 96.56 105 THR B C 1
ATOM 2314 O O . THR B 1 105 ? 4.469 -22.219 2.475 1 96.56 105 THR B O 1
ATOM 2317 N N . ASP B 1 106 ? 5.641 -21.172 0.882 1 96.69 106 ASP B N 1
ATOM 2318 C CA . ASP B 1 106 ? 6.48 -22.344 0.685 1 96.69 106 ASP B CA 1
ATOM 2319 C C . ASP B 1 106 ? 7.641 -22.359 1.68 1 96.69 106 ASP B C 1
ATOM 2321 O O . ASP B 1 106 ? 8.469 -23.266 1.654 1 96.69 106 ASP B O 1
ATOM 2325 N N . GLY B 1 107 ? 7.777 -21.391 2.477 1 95.12 107 GLY B N 1
ATOM 2326 C CA . GLY B 1 107 ? 8.766 -21.375 3.541 1 95.12 107 GLY B CA 1
ATOM 2327 C C . GLY B 1 107 ? 10.078 -20.734 3.123 1 95.12 107 GLY B C 1
ATOM 2328 O O . GLY B 1 107 ? 10.969 -20.531 3.953 1 95.12 107 GLY B O 1
ATOM 2329 N N . SER B 1 108 ? 10.234 -20.422 1.858 1 94.62 108 SER B N 1
ATOM 2330 C CA . SER B 1 108 ? 11.477 -19.781 1.422 1 94.62 108 SER B CA 1
ATOM 2331 C C . SER B 1 108 ? 11.594 -18.375 1.964 1 94.62 108 SER B C 1
ATOM 2333 O O . SER B 1 108 ? 10.602 -17.781 2.391 1 94.62 108 SER B O 1
ATOM 2335 N N . ASN B 1 109 ? 12.773 -17.781 1.975 1 89.44 109 ASN B N 1
ATOM 2336 C CA . ASN B 1 109 ? 13.047 -16.469 2.551 1 89.44 109 ASN B CA 1
ATOM 2337 C C . ASN B 1 109 ? 12.719 -15.352 1.567 1 89.44 109 ASN B C 1
ATOM 2339 O O . ASN B 1 109 ? 13.203 -15.344 0.437 1 89.44 109 ASN B O 1
ATOM 2343 N N . PRO B 1 110 ? 11.883 -14.461 2.061 1 86.31 110 PRO B N 1
ATOM 2344 C CA . PRO B 1 110 ? 11.57 -13.328 1.189 1 86.31 110 PRO B CA 1
ATOM 2345 C C . PRO B 1 110 ? 12.711 -12.32 1.088 1 86.31 110 PRO B C 1
ATOM 2347 O O . PRO B 1 110 ? 12.859 -11.453 1.952 1 86.31 110 PRO B O 1
ATOM 2350 N N . ARG B 1 111 ? 13.562 -12.414 0.036 1 83.44 111 ARG B N 1
ATOM 2351 C CA . ARG B 1 111 ? 14.688 -11.492 -0.135 1 83.44 111 ARG B CA 1
ATOM 2352 C C . ARG B 1 111 ? 14.43 -10.523 -1.28 1 83.44 111 ARG B C 1
ATOM 2354 O O . ARG B 1 111 ? 15.117 -9.508 -1.406 1 83.44 111 ARG B O 1
ATOM 2361 N N . TYR B 1 112 ? 13.641 -10.953 -2.186 1 85.31 112 TYR B N 1
ATOM 2362 C CA . TYR B 1 112 ? 13.227 -10.148 -3.328 1 85.31 112 TYR B CA 1
ATOM 2363 C C . TYR B 1 112 ? 11.797 -9.641 -3.148 1 85.31 112 TYR B C 1
ATOM 2365 O O . TYR B 1 112 ? 10.922 -10.375 -2.693 1 85.31 112 TYR B O 1
ATOM 2373 N N . GLU B 1 113 ? 11.562 -8.289 -3.357 1 79.62 113 GLU B N 1
ATOM 2374 C CA . GLU B 1 113 ? 10.227 -7.699 -3.32 1 79.62 113 GLU B CA 1
ATOM 2375 C C . GLU B 1 113 ? 9.984 -6.805 -4.531 1 79.62 113 GLU B C 1
ATOM 2377 O O . GLU B 1 113 ? 10.914 -6.168 -5.039 1 79.62 113 GLU B O 1
ATOM 2382 N N . LYS B 1 114 ? 8.766 -6.824 -5.047 1 80.06 114 LYS B N 1
ATOM 2383 C CA . LYS B 1 114 ? 8.406 -5.992 -6.191 1 80.06 114 LYS B CA 1
ATOM 2384 C C . LYS B 1 114 ? 7.066 -5.297 -5.965 1 80.06 114 LYS B C 1
ATOM 2386 O O . LYS B 1 114 ? 6.199 -5.312 -6.844 1 80.06 114 LYS B O 1
ATOM 2391 N N . PHE B 1 115 ? 6.859 -4.867 -4.742 1 74.62 115 PHE B N 1
ATOM 2392 C CA . PHE B 1 115 ? 5.621 -4.18 -4.402 1 74.62 115 PHE B CA 1
ATOM 2393 C C . PHE B 1 115 ? 5.465 -2.902 -5.219 1 74.62 115 PHE B C 1
ATOM 2395 O O . PHE B 1 115 ? 6.461 -2.273 -5.586 1 74.62 115 PHE B O 1
ATOM 2402 N N . TYR B 1 116 ? 4.23 -2.83 -5.641 1 60.91 116 TYR B N 1
ATOM 2403 C CA . TYR B 1 116 ? 3.936 -1.541 -6.258 1 60.91 116 TYR B CA 1
ATOM 2404 C C . TYR B 1 116 ? 4.203 -0.399 -5.285 1 60.91 116 TYR B C 1
ATOM 2406 O O . TYR B 1 116 ? 3.725 -0.417 -4.148 1 60.91 116 TYR B O 1
ATOM 2414 N N . THR B 1 117 ? 5.352 0.067 -5.316 1 49.28 117 THR B N 1
ATOM 2415 C CA . THR B 1 117 ? 5.582 1.288 -4.551 1 49.28 117 THR B CA 1
ATOM 2416 C C . THR B 1 117 ? 5.238 2.52 -5.383 1 49.28 117 THR B C 1
ATOM 2418 O O . THR B 1 117 ? 5.625 2.617 -6.547 1 49.28 117 THR B O 1
ATOM 2421 N N . PHE B 1 118 ? 4.07 2.893 -5.301 1 40.44 118 PHE B N 1
ATOM 2422 C CA . PHE B 1 118 ? 4.031 4.188 -5.973 1 40.44 118 PHE B CA 1
ATOM 2423 C C . PHE B 1 118 ? 5.359 4.918 -5.812 1 40.44 118 PHE B C 1
ATOM 2425 O O . PHE B 1 118 ? 6.09 4.688 -4.848 1 40.44 118 PHE B O 1
ATOM 2432 N N . VAL B 1 119 ? 5.832 5.488 -6.746 1 34.56 119 VAL B N 1
ATOM 2433 C CA . VAL B 1 119 ? 6.98 6.375 -6.617 1 34.56 119 VAL B CA 1
ATOM 2434 C C . VAL B 1 119 ? 7.031 6.957 -5.207 1 34.56 119 VAL B C 1
ATOM 2436 O O . VAL B 1 119 ? 6.105 7.66 -4.785 1 34.56 119 VAL B O 1
ATOM 2439 N N . GLY B 1 120 ? 7.844 6.422 -4.277 1 37.88 120 GLY B N 1
ATOM 2440 C CA . GLY B 1 120 ? 8.141 6.875 -2.928 1 37.88 120 GLY B CA 1
ATOM 2441 C C . GLY B 1 120 ? 7.594 5.953 -1.855 1 37.88 120 GLY B C 1
ATOM 2442 O O . GLY B 1 120 ? 7.797 6.191 -0.663 1 37.88 120 GLY B O 1
ATOM 2443 N N . MET B 1 121 ? 6.691 5.105 -2.252 1 43.09 121 MET B N 1
ATOM 2444 C CA . MET B 1 121 ? 6.027 4.324 -1.212 1 43.09 121 MET B CA 1
ATOM 2445 C C . MET B 1 121 ? 6.832 3.076 -0.871 1 43.09 121 MET B C 1
ATOM 2447 O O . MET B 1 121 ? 6.859 2.119 -1.646 1 43.09 121 MET B O 1
ATOM 2451 N N . GLY B 1 122 ? 8.023 3.201 -0.689 1 44.47 122 GLY B N 1
ATOM 2452 C CA . GLY B 1 122 ? 8.688 2.012 -0.176 1 44.47 122 GLY B CA 1
ATOM 2453 C C . GLY B 1 122 ? 7.902 1.326 0.929 1 44.47 122 GLY B C 1
ATOM 2454 O O . GLY B 1 122 ? 7.328 1.991 1.795 1 44.47 122 GLY B O 1
ATOM 2455 N N . PHE B 1 123 ? 7.176 0.302 0.538 1 47.94 123 PHE B N 1
ATOM 2456 C CA . PHE B 1 123 ? 6.617 -0.43 1.668 1 47.94 123 PHE B CA 1
ATOM 2457 C C . PHE B 1 123 ? 7.695 -0.748 2.695 1 47.94 123 PHE B C 1
ATOM 2459 O O . PHE B 1 123 ? 8.859 -0.959 2.34 1 47.94 123 PHE B O 1
ATOM 2466 N N . PRO B 1 124 ? 7.309 -0.377 3.938 1 48.84 124 PRO B N 1
ATOM 2467 C CA . PRO B 1 124 ? 8.266 -0.711 4.992 1 48.84 124 PRO B CA 1
ATOM 2468 C C . PRO B 1 124 ? 8.688 -2.178 4.965 1 48.84 124 PRO B C 1
ATOM 2470 O O . PRO B 1 124 ? 7.906 -3.041 4.555 1 48.84 124 PRO B O 1
ATOM 2473 N N . LYS B 1 125 ? 9.992 -2.27 4.754 1 49.16 125 LYS B N 1
ATOM 2474 C CA . LYS B 1 125 ? 10.594 -3.592 4.895 1 49.16 125 LYS B CA 1
ATOM 2475 C C . LYS B 1 125 ? 10.359 -4.152 6.297 1 49.16 125 LYS B C 1
ATOM 2477 O O . LYS B 1 125 ? 9.977 -3.42 7.207 1 49.16 125 LYS B O 1
ATOM 2482 N N . TYR B 1 126 ? 10.688 -5.371 6.52 1 50.16 126 TYR B N 1
ATOM 2483 C CA . TYR B 1 126 ? 10.625 -6.141 7.758 1 50.16 126 TYR B CA 1
ATOM 2484 C C . TYR B 1 126 ? 11.164 -5.332 8.93 1 50.16 126 TYR B C 1
ATOM 2486 O O . TYR B 1 126 ? 12.234 -4.73 8.836 1 50.16 126 TYR B O 1
ATOM 2494 N N . ASN B 1 127 ? 10.305 -5.273 9.883 1 57.47 127 ASN B N 1
ATOM 2495 C CA . ASN B 1 127 ? 10.672 -4.754 11.195 1 57.47 127 ASN B CA 1
ATOM 2496 C C . ASN B 1 127 ? 10.984 -3.262 11.141 1 57.47 127 ASN B C 1
ATOM 2498 O O . ASN B 1 127 ? 11.875 -2.781 11.844 1 57.47 127 ASN B O 1
ATOM 2502 N N 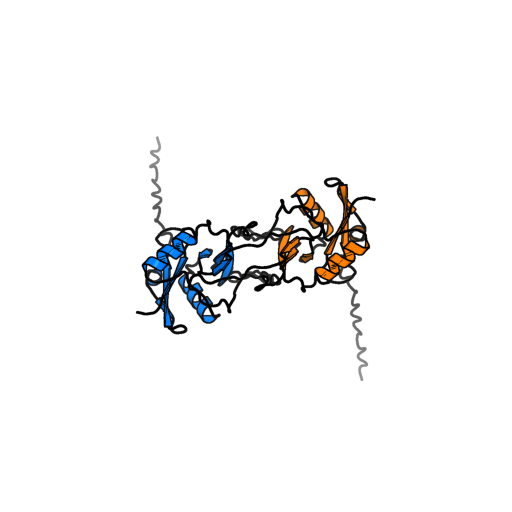. THR B 1 128 ? 10.359 -2.756 10 1 67.38 128 THR B N 1
ATOM 2503 C CA . THR B 1 128 ? 10.539 -1.308 9.992 1 67.38 128 THR B CA 1
ATOM 2504 C C . THR B 1 128 ? 9.211 -0.595 10.242 1 67.38 128 THR B C 1
ATOM 2506 O O . THR B 1 128 ? 8.141 -1.196 10.109 1 67.38 128 THR B O 1
ATOM 2509 N N . ARG B 1 129 ? 9.367 0.569 10.773 1 77.19 129 ARG B N 1
ATOM 2510 C CA . ARG B 1 129 ? 8.203 1.42 11.016 1 77.19 129 ARG B CA 1
ATOM 2511 C C . ARG B 1 129 ? 7.66 1.987 9.711 1 77.19 129 ARG B C 1
ATOM 2513 O O . ARG B 1 129 ? 8.422 2.242 8.773 1 77.19 129 ARG B O 1
ATOM 2520 N N . ALA B 1 130 ? 6.375 1.881 9.594 1 79.69 130 ALA B N 1
ATOM 2521 C CA . ALA B 1 130 ? 5.723 2.547 8.469 1 79.69 130 ALA B CA 1
ATOM 2522 C C . ALA B 1 130 ? 4.992 3.809 8.922 1 79.69 130 ALA B C 1
ATOM 2524 O O . ALA B 1 130 ? 4.266 3.785 9.914 1 79.69 130 ALA B O 1
ATOM 2525 N N . CYS B 1 131 ? 5.215 4.879 8.219 1 86.88 131 CYS B N 1
ATOM 2526 C CA . CYS B 1 131 ? 4.617 6.176 8.516 1 86.88 131 CYS B CA 1
ATOM 2527 C C . CYS B 1 131 ? 3.775 6.672 7.344 1 86.88 131 CYS B C 1
ATOM 2529 O O . CYS B 1 131 ? 4.094 6.398 6.184 1 86.88 131 CYS B O 1
ATOM 2531 N N . VAL B 1 132 ? 2.707 7.434 7.656 1 86.81 132 VAL B N 1
ATOM 2532 C CA . VAL B 1 132 ? 1.681 7.637 6.637 1 86.81 132 VAL B CA 1
ATOM 2533 C C . VAL B 1 132 ? 1.681 9.094 6.184 1 86.81 132 VAL B C 1
ATOM 2535 O O . VAL B 1 132 ? 1.891 10 6.992 1 86.81 132 VAL B O 1
ATOM 2538 N N . THR B 1 133 ? 1.442 9.25 4.867 1 90.19 133 THR B N 1
ATOM 2539 C CA . THR B 1 133 ? 1.292 10.562 4.246 1 90.19 133 THR B CA 1
ATOM 2540 C C . THR B 1 133 ? -0.055 10.672 3.537 1 90.19 133 THR B C 1
ATOM 2542 O O . THR B 1 133 ? -0.68 9.656 3.217 1 90.19 133 THR B O 1
ATOM 2545 N N . MET B 1 134 ? -0.526 11.883 3.34 1 91.12 134 MET B N 1
ATOM 2546 C CA . MET B 1 134 ? -1.645 12.172 2.447 1 91.12 134 MET B CA 1
ATOM 2547 C C . MET B 1 134 ? -1.149 12.742 1.12 1 91.12 134 MET B C 1
ATOM 2549 O O . MET B 1 134 ? -0.273 13.609 1.099 1 91.12 134 MET B O 1
ATOM 2553 N N . ASN B 1 135 ? -1.747 12.273 0.059 1 86.69 135 ASN B N 1
ATOM 2554 C CA . ASN B 1 135 ? -1.369 12.648 -1.299 1 86.69 135 ASN B CA 1
ATOM 2555 C C . ASN B 1 135 ? -2.254 13.773 -1.836 1 86.69 135 ASN B C 1
ATOM 2557 O O . ASN B 1 135 ? -3.467 13.773 -1.613 1 86.69 135 ASN B O 1
ATOM 2561 N N . THR B 1 136 ? -1.648 14.727 -2.527 1 86.88 136 THR B N 1
ATOM 2562 C CA . THR B 1 136 ? -2.43 15.812 -3.105 1 86.88 136 THR B CA 1
ATOM 2563 C C . THR B 1 136 ? -2.502 15.68 -4.625 1 86.88 136 THR B C 1
ATOM 2565 O O . THR B 1 136 ? -3.061 16.547 -5.305 1 86.88 136 THR B O 1
ATOM 2568 N N . GLY B 1 137 ? -1.938 14.641 -5.137 1 74.25 137 GLY B N 1
ATOM 2569 C CA . GLY B 1 137 ? -1.933 14.508 -6.582 1 74.25 137 GLY B CA 1
ATOM 2570 C C . GLY B 1 137 ? -2.959 13.516 -7.094 1 74.25 137 GLY B C 1
ATOM 2571 O O . GLY B 1 137 ? -3.643 12.859 -6.305 1 74.25 137 GLY B O 1
ATOM 2572 N N . ILE B 1 138 ? -3.09 13.477 -8.453 1 67.88 138 ILE B N 1
ATOM 2573 C CA . ILE B 1 138 ? -3.904 12.562 -9.242 1 67.88 138 ILE B CA 1
ATOM 2574 C C . ILE B 1 138 ? -5.379 12.734 -8.875 1 67.88 138 ILE B C 1
ATOM 2576 O O . ILE B 1 138 ? -5.969 11.867 -8.234 1 67.88 138 ILE B O 1
ATOM 2580 N N . LYS B 1 139 ? -6.012 13.852 -9.039 1 63.94 139 LYS B N 1
ATOM 2581 C CA . LYS B 1 139 ? -7.391 14.219 -8.727 1 63.94 139 LYS B CA 1
ATOM 2582 C C . LYS B 1 139 ? -8.375 13.438 -9.594 1 63.94 139 LYS B C 1
ATOM 2584 O O . LYS B 1 139 ? -9.438 13.031 -9.117 1 63.94 139 LYS B O 1
ATOM 2589 N N . ALA B 1 140 ? -8.312 13.422 -10.867 1 56.91 140 ALA B N 1
ATOM 2590 C CA . ALA B 1 140 ? -9.227 12.742 -11.773 1 56.91 140 ALA B CA 1
ATOM 2591 C C . ALA B 1 140 ? -8.469 12.023 -12.883 1 56.91 140 ALA B C 1
ATOM 2593 O O . ALA B 1 140 ? -7.512 12.562 -13.445 1 56.91 140 ALA B O 1
ATOM 2594 N N . ALA B 1 141 ? -8.195 10.836 -12.664 1 47.66 141 ALA B N 1
ATOM 2595 C CA . ALA B 1 141 ? -7.672 10.273 -13.906 1 47.66 141 ALA B CA 1
ATOM 2596 C C . ALA B 1 141 ? -8.797 9.789 -14.805 1 47.66 141 ALA B C 1
ATOM 2598 O O . ALA B 1 141 ? -9.891 9.469 -14.328 1 47.66 141 ALA B O 1
ATOM 2599 N N . ARG B 1 142 ? -8.664 9.938 -16.062 1 45.41 142 ARG B N 1
ATOM 2600 C CA . ARG B 1 142 ? -9.633 9.477 -17.047 1 45.41 142 ARG B CA 1
ATOM 2601 C C . ARG B 1 142 ? -10.32 8.195 -16.594 1 45.41 142 ARG B C 1
ATOM 2603 O O . ARG B 1 142 ? -9.961 7.633 -15.547 1 45.41 142 ARG B O 1
ATOM 2610 N N . LYS B 1 143 ? -11.172 7.504 -17.547 1 45.69 143 LYS B N 1
ATOM 2611 C CA . LYS B 1 143 ? -12.109 6.414 -17.328 1 45.69 143 LYS B CA 1
ATOM 2612 C C . LYS B 1 143 ? -11.625 5.484 -16.219 1 45.69 143 LYS B C 1
ATOM 2614 O O . LYS B 1 143 ? -12.398 5.105 -15.328 1 45.69 143 LYS B O 1
ATOM 2619 N N . ASN B 1 144 ? -10.656 4.719 -16.297 1 40.84 144 ASN B N 1
ATOM 2620 C CA . ASN B 1 144 ? -10.141 3.621 -15.492 1 40.84 144 ASN B CA 1
ATOM 2621 C C . ASN B 1 144 ? -9.172 4.121 -14.422 1 40.84 144 ASN B C 1
ATOM 2623 O O . ASN B 1 144 ? -8.297 3.383 -13.969 1 40.84 144 ASN B O 1
ATOM 2627 N N . LYS B 1 145 ? -9.25 5.629 -14.07 1 48.62 145 LYS B N 1
ATOM 2628 C CA . LYS B 1 145 ? -8.109 6.402 -13.578 1 48.62 145 LYS B CA 1
ATOM 2629 C C . LYS B 1 145 ? -8.039 6.367 -12.055 1 48.62 145 LYS B C 1
ATOM 2631 O O . LYS B 1 145 ? -9.07 6.355 -11.375 1 48.62 145 LYS B O 1
ATOM 2636 N N . LEU B 1 146 ? -6.941 5.898 -11.445 1 53.31 146 LEU B N 1
ATOM 2637 C CA . LEU B 1 146 ? -6.43 5.816 -10.078 1 53.31 146 LEU B CA 1
ATOM 2638 C C . LEU B 1 146 ? -6.426 7.191 -9.414 1 53.31 146 LEU B C 1
ATOM 2640 O O . LEU B 1 146 ? -5.719 8.094 -9.859 1 53.31 146 LEU B O 1
ATOM 2644 N N . ILE B 1 147 ? -7.543 7.605 -8.688 1 63.06 147 ILE B N 1
ATOM 2645 C CA . ILE B 1 147 ? -7.586 8.836 -7.91 1 63.06 147 ILE B CA 1
ATOM 2646 C C . ILE B 1 147 ? -6.773 8.672 -6.629 1 63.06 147 ILE B C 1
ATOM 2648 O O . ILE B 1 147 ? -7.043 7.77 -5.828 1 63.06 147 ILE B O 1
ATOM 2652 N N . MET B 1 148 ? -5.738 9.445 -6.574 1 72 148 MET B N 1
ATOM 2653 C CA . MET B 1 148 ? -4.898 9.391 -5.383 1 72 148 MET B CA 1
ATOM 2654 C C . MET B 1 148 ? -5.055 10.664 -4.547 1 72 148 MET B C 1
ATOM 2656 O O . MET B 1 148 ? -4.594 10.719 -3.406 1 72 148 MET B O 1
ATOM 2660 N N . HIS B 1 149 ? -5.832 11.578 -5.109 1 82.88 149 HIS B N 1
ATOM 2661 C CA . HIS B 1 149 ? -6.027 12.852 -4.422 1 82.88 149 HIS B CA 1
ATOM 2662 C C . HIS B 1 149 ? -6.754 12.648 -3.098 1 82.88 149 HIS B C 1
ATOM 2664 O O . HIS B 1 149 ? -7.863 12.109 -3.064 1 82.88 149 HIS B O 1
ATOM 2670 N N . GLY B 1 150 ? -6.039 13.023 -1.984 1 88.75 150 GLY B N 1
ATOM 2671 C CA . GLY B 1 150 ? -6.645 12.898 -0.667 1 88.75 150 GLY B CA 1
ATOM 2672 C C . GLY B 1 150 ? -6.477 11.516 -0.061 1 88.75 150 GLY B C 1
ATOM 2673 O O . GLY B 1 150 ? -6.938 11.258 1.053 1 88.75 150 GLY B O 1
ATOM 2674 N N . LYS B 1 151 ? -5.812 10.648 -0.805 1 82.69 151 LYS B N 1
ATOM 2675 C CA . LYS B 1 151 ? -5.586 9.297 -0.303 1 82.69 151 LYS B CA 1
ATOM 2676 C C . LYS B 1 151 ? -4.281 9.211 0.484 1 82.69 151 LYS B C 1
ATOM 2678 O O . LYS B 1 151 ? -3.438 10.109 0.395 1 82.69 151 LYS B O 1
ATOM 2683 N N . TRP B 1 152 ? -4.238 8.172 1.372 1 85.06 152 TRP B N 1
ATOM 2684 C CA . TRP B 1 152 ? -3.092 8.016 2.26 1 85.06 152 TRP B CA 1
ATOM 2685 C C . TRP B 1 152 ? -2.121 6.973 1.718 1 85.06 152 TRP B C 1
ATOM 2687 O O . TRP B 1 152 ? -2.537 6 1.086 1 85.06 152 TRP B O 1
ATOM 2697 N N . LEU B 1 153 ? -0.875 7.199 1.974 1 78.94 153 LEU B N 1
ATOM 2698 C CA . LEU B 1 153 ? 0.169 6.254 1.585 1 78.94 153 LEU B CA 1
ATOM 2699 C C . LEU B 1 153 ? 1.197 6.094 2.699 1 78.94 153 LEU B C 1
ATOM 2701 O O . LEU B 1 153 ? 1.589 7.074 3.336 1 78.94 153 LEU B O 1
ATOM 2705 N N . ALA B 1 154 ? 1.654 4.816 2.84 1 78.81 154 ALA B N 1
ATOM 2706 C CA . ALA B 1 154 ? 2.68 4.547 3.844 1 78.81 154 ALA B CA 1
ATOM 2707 C C . ALA B 1 154 ? 4.078 4.633 3.238 1 78.81 154 ALA B C 1
ATOM 2709 O O . ALA B 1 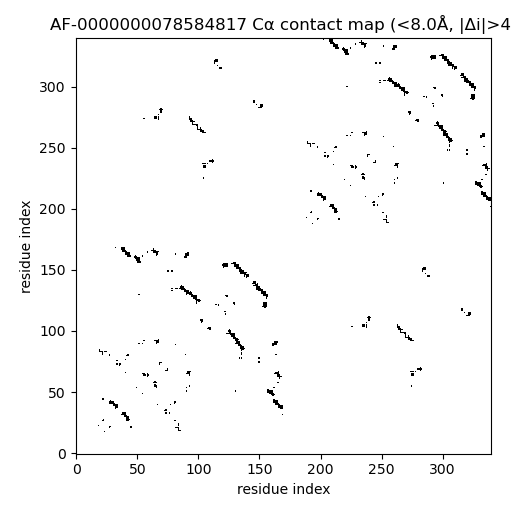154 ? 4.297 4.207 2.102 1 78.81 154 ALA B O 1
ATOM 2710 N N . PHE B 1 155 ? 5 5.242 4.086 1 77.62 155 PHE B N 1
ATOM 2711 C CA . PHE B 1 155 ? 6.41 5.371 3.734 1 77.62 155 PHE B CA 1
ATOM 2712 C C . PHE B 1 155 ? 7.297 4.918 4.887 1 77.62 155 PHE B C 1
ATOM 2714 O O . PHE B 1 155 ? 6.824 4.75 6.016 1 77.62 155 PHE B O 1
ATOM 2721 N N . LYS B 1 156 ? 8.578 4.727 4.426 1 77.94 156 LYS B N 1
ATOM 2722 C CA . LYS B 1 156 ? 9.555 4.633 5.504 1 77.94 156 LYS B CA 1
ATOM 2723 C C . LYS B 1 156 ? 9.578 5.91 6.34 1 77.94 156 LYS B C 1
ATOM 2725 O O . LYS B 1 156 ? 9.492 7.016 5.797 1 77.94 156 LYS B O 1
ATOM 2730 N N . CYS B 1 157 ? 9.781 5.738 7.57 1 87.06 157 CYS B N 1
ATOM 2731 C CA . CYS B 1 157 ? 9.609 6.852 8.5 1 87.06 157 CYS B CA 1
ATOM 2732 C C . CYS B 1 157 ? 10.766 7.844 8.383 1 87.06 157 CYS B C 1
ATOM 2734 O O . CYS B 1 157 ? 10.664 8.977 8.852 1 87.06 157 CYS B O 1
ATOM 2736 N N . ASP B 1 158 ? 11.812 7.418 7.746 1 87.62 158 ASP B N 1
ATOM 2737 C CA . ASP B 1 158 ? 12.953 8.312 7.594 1 87.62 158 ASP B CA 1
ATOM 2738 C C . ASP B 1 158 ? 12.844 9.117 6.301 1 87.62 158 ASP B C 1
ATOM 2740 O O . ASP B 1 158 ? 13.68 9.984 6.027 1 87.62 158 ASP B O 1
ATOM 2744 N N . ALA B 1 159 ? 11.844 8.828 5.477 1 83.94 159 ALA B N 1
ATOM 2745 C CA . ALA B 1 159 ? 11.57 9.703 4.344 1 83.94 159 ALA B CA 1
ATOM 2746 C C . ALA B 1 159 ? 11.297 11.133 4.805 1 83.94 159 ALA B C 1
ATOM 2748 O O . ALA B 1 159 ? 11.07 11.375 5.996 1 83.94 159 ALA B O 1
ATOM 2749 N N . ARG B 1 160 ? 11.383 12.086 3.846 1 92.44 160 ARG B N 1
ATOM 2750 C CA . ARG B 1 160 ? 11.234 13.492 4.211 1 92.44 160 ARG B CA 1
ATOM 2751 C C . ARG B 1 160 ? 10.047 14.117 3.48 1 92.44 160 ARG B C 1
ATOM 2753 O O . ARG B 1 160 ? 9.977 14.078 2.25 1 92.44 160 ARG B O 1
ATOM 2760 N N . HIS B 1 161 ? 9.133 14.617 4.199 1 92.38 161 HIS B N 1
ATOM 2761 C CA . HIS B 1 161 ? 7.926 15.25 3.674 1 92.38 161 HIS B CA 1
ATOM 2762 C C . HIS B 1 161 ? 7.547 16.484 4.492 1 92.38 161 HIS B C 1
ATOM 2764 O O . HIS B 1 161 ? 8.078 16.688 5.586 1 92.38 161 HIS B O 1
ATOM 2770 N N . TYR B 1 162 ? 6.699 17.359 3.877 1 93.94 162 TYR B N 1
ATOM 2771 C CA . TYR B 1 162 ? 6.016 18.359 4.691 1 93.94 162 TYR B CA 1
ATOM 2772 C C . TYR B 1 162 ? 5.062 17.703 5.68 1 93.94 162 TYR B C 1
ATOM 2774 O O . TYR B 1 162 ? 4.914 16.484 5.691 1 93.94 162 TYR B O 1
ATOM 2782 N N . PHE B 1 163 ? 4.484 18.547 6.598 1 96 163 PHE B N 1
ATOM 2783 C CA . PHE B 1 163 ? 3.652 17.938 7.625 1 96 163 PHE B CA 1
ATOM 2784 C C . PHE B 1 163 ? 2.559 18.891 8.086 1 96 163 PHE B C 1
ATOM 2786 O O . PHE B 1 163 ? 2.633 20.094 7.832 1 96 163 PHE B O 1
ATOM 2793 N N . VAL B 1 164 ? 1.563 18.328 8.648 1 96.94 164 VAL B N 1
ATOM 2794 C CA . VAL B 1 164 ? 0.434 19.078 9.195 1 96.94 164 VAL B CA 1
ATOM 2795 C C . VAL B 1 164 ? 0.223 18.703 10.656 1 96.94 164 VAL B C 1
ATOM 2797 O O . VAL B 1 164 ? 0.302 17.531 11.023 1 96.94 164 VAL B O 1
ATOM 2800 N N . CYS B 1 165 ? 0.077 19.766 11.477 1 97.81 165 CYS B N 1
ATOM 2801 C CA . CYS B 1 165 ? -0.154 19.594 12.906 1 97.81 165 CYS B CA 1
ATOM 2802 C C . CYS B 1 165 ? -1.616 19.828 13.258 1 97.81 165 CYS B C 1
ATOM 2804 O O . CYS B 1 165 ? -2.316 20.547 12.539 1 97.81 165 CYS B O 1
ATOM 2806 N N . LYS B 1 166 ? -2.041 19.203 14.359 1 98.56 166 LYS B N 1
ATOM 2807 C CA . LYS B 1 166 ? -3.367 19.359 14.945 1 98.56 166 LYS B CA 1
ATOM 2808 C C . LYS B 1 166 ? -3.277 19.547 16.453 1 98.56 166 LYS B C 1
ATOM 2810 O O . LYS B 1 166 ? -2.52 18.844 17.141 1 98.56 166 LYS B O 1
ATOM 2815 N N . ARG B 1 167 ? -3.986 20.578 16.938 1 97.69 167 ARG B N 1
ATOM 2816 C CA . ARG B 1 167 ? -4 20.828 18.375 1 97.69 167 ARG B CA 1
ATOM 2817 C C . ARG B 1 167 ? -5.379 21.266 18.844 1 97.69 167 ARG B C 1
ATOM 2819 O O . ARG B 1 167 ? -6.23 21.625 18.031 1 97.69 167 ARG B O 1
ATOM 2826 N N . ARG B 1 168 ? -5.516 21.141 20.156 1 95.06 168 ARG B N 1
ATOM 2827 C CA . ARG B 1 168 ? -6.746 21.656 20.75 1 95.06 168 ARG B CA 1
ATOM 2828 C C . ARG B 1 168 ? -6.773 23.188 20.734 1 95.06 168 ARG B C 1
ATOM 2830 O O . ARG B 1 168 ? -5.746 23.828 20.969 1 95.06 168 ARG B O 1
ATOM 2837 N N . SER B 1 169 ? -7.973 23.641 20.375 1 86.19 169 SER B N 1
ATOM 2838 C CA . SER B 1 169 ? -8.125 25.094 20.391 1 86.19 169 SER B CA 1
ATOM 2839 C C . SER B 1 169 ? -7.906 25.656 21.781 1 86.19 169 SER B C 1
ATOM 2841 O O . SER B 1 169 ? -8.312 25.047 22.781 1 86.19 169 SER B O 1
ATOM 2843 N N . SER B 1 170 ? -6.941 26.578 21.891 1 68.06 170 SER B N 1
ATOM 2844 C CA . SER B 1 170 ? -6.719 27.281 23.156 1 68.06 170 SER B CA 1
ATOM 2845 C C . SER B 1 170 ? -7.918 28.156 23.531 1 68.06 170 SER B C 1
ATOM 2847 O O . SER B 1 170 ? -8.633 28.641 22.641 1 68.06 170 SER B O 1
#

Secondary structure (DSSP, 8-state):
------------------TTSTTS-GGGGS-EEETTTTEEEEEE-SS--B-HHHHHHHHHTTT-EEPP--SHHHHHHHHHHH-SSS--EEEEEEEES-PPPPEETT--------B---TT--PPPTT--EEEEEE------TTT----TT-EEEEETTS-BEEEEEEE--/------------------TTSTTS-GGGGS-EEETTTTEEEEEE-SS--B-HHHHHHHHHTTT-EEPP--SHHHHHHHHHHH-SSS--EEEEEEEES-PPPPEETT--------B---TT--PPPTT--EEEEEE------TTT----TT-EEEEETTS-BEEEEEEE--

Organism: NCBI:txid53326

Nearest PDB structures (foldseek):
  6lfj-assembly1_A  TM=6.960E-01  e=2.963E-07  Mus musculus
  6inn-assembly3_C  TM=7.350E-01  e=1.019E-06  Homo sapiens
  6inn-assembly4_D  TM=7.353E-01  e=1.226E-06  Homo sapiens
  6inn-assembly1_A  TM=7.351E-01  e=1.304E-06  Homo sapiens
  6inn-assembly2_B  TM=7.352E-01  e=1.570E-06  Homo sapiens

Radius of gyration: 26.25 Å; Cα contacts (8 Å, |Δi|>4): 691; chains: 2; bounding box: 87×82×74 Å

Foldseek 3Di:
DPPPDPPPPPPPPPPPPCLLALPVPVVQADWDADPVVQKTKHWDRPPFWFFLVVQQVVLVVVVWGFADDDDPVSLVVVLVSRASPDWFWAFGRDKDQFDAADADPVGDDPPDDDDPQPPQQPPDHGGFMKTKIQTCDDCDDPPVGDHRHSPMGIHGRRDIGITMIMDHDD/DPPPDPPPPPPPPPPPPCLLALPVPVVQADWDADPVVQKTKHWDRPVFWFFLVVQQVVLVVVVWGFADDDDPVRLVVVLVSRASPDWFWAFGRDKDQFDAADADPVGDDPPDDDDPQPPQQPPDHGGFMKTKIQTCDQCDDPDVGDHRHSHMGIHGRRDIGITMIIDHDD

InterPro domains:
  IPR001304 C-type lectin-like [PF00059] (50-167)
  IPR001304 C-type lectin-like [PS50041] (41-166)
  IPR001304 C-type lectin-like [SM00034] (27-166)
  IPR016186 C-type lectin-like/link domain superfamily [G3DSA:3.10.100.10] (27-170)
  IPR016187 C-type lectin fold [SSF56436] (30-168)
  IPR050976 Snake venom C-type lectin-like [PTHR22991] (49-168)

Sequence (340 aa):
MKTTYPFLVILSFSNAVDNNNCYGDTKKRKWMTFSGTGFEYKFYCDQGKISFEEAERRCQRYKAHLVSIHSEEENRFVLNLIDYGQLDYTWIGLIQERFNDWSWTDGSNPRYEKFYTFVGMGFPKYNTRACVTMNTGIKAARKNKLIMHGKWLAFKCDARHYFVCKRRSSMKTTYPFLVILSFSNAVDNNNCYGDTKKRKWMTFSGTGFEYKFYCDQGKISFEEAERRCQRYKAHLVSIHSEEENRFVLNLIDYGQLDYTWIGLIQERFNDWSWTDGSNPRYEKFYTFVGMGFPKYNTRACVTMNTGIKAARKNKLIMHGKWLAFKCDARHYFVCKRRSS